Protein AF-G4F2M1-F1 (afdb_monomer)

Solvent-accessible surface area (backbone atoms only — not comparable to full-atom values): 10994 Å² total; per-residue (Å²): 140,86,81,88,82,87,81,86,78,81,88,69,70,79,80,71,72,53,64,60,56,48,45,58,56,67,67,33,60,59,60,44,17,61,68,28,27,46,46,73,48,42,52,61,48,54,52,50,41,53,52,53,63,60,44,63,82,77,56,60,76,89,49,46,63,61,53,51,51,49,42,51,55,50,57,69,71,47,87,50,73,66,40,51,52,51,52,50,58,48,59,77,57,43,39,71,74,25,33,22,83,41,89,42,33,60,56,59,52,11,62,78,67,74,45,61,44,69,57,44,54,51,30,56,51,48,39,38,72,38,19,48,31,37,69,47,77,52,96,79,18,40,36,59,33,27,47,34,68,76,52,52,78,40,71,58,72,69,58,48,53,54,50,54,66,66,35,50,75,68,40,76,46,62,54,50,52,84,43,71,69,51,56,59,70,70,50,81,88,127

Mean predicted aligned error: 10.71 Å

Radius of gyration: 23.49 Å; Cα contacts (8 Å, |Δi|>4): 187; chains: 1; bounding box: 70×65×72 Å

Secondary structure (DSSP, 8-state):
----------------THHHHHHHHHTSSSSSSHHHHHHHHHHHHHHHHHHHHHHTTTS-HHHHHHHHHHHHHHHHHS--HHHHHHHHHHHHT--GGGEE---B-HHHHHHHHT--HHHHHHHHHHHHHTTSEEEEEETTEEEEEEE-TTT---S-HHHHHHHHHHHTTTTSS-TT---HHHHHHTS---

Sequence (190 aa):
MKKNNAQQDNNKKPKSDNGFYQFCISNLAEKDSFGGGMESYEVPIRKRIKELESSLKLIDVKKIDKVKEQIKKLKEMLLNSVDMKIYFYLRQRMGYGNLVRLNESQTTIADKLILPSASVKRSFRKLKKIGVISYHIENKRMVNVRISPFLEWRGDGETHNNVIHELVESFKSPPFAKSKDYQEAMKDIA

pLDDT: mean 79.55, std 18.07, range [33.06, 96.25]

Nearest PDB structures (foldseek):
  2l02-assembly1_A  TM=7.060E-01  e=1.755E-01  Bacteroides thetaiotaomicron
  4ham-assembly1_A-2  TM=4.974E-01  e=3.499E-02  Listeria monocytogenes EGD-e
  3cuo-assembly2_C  TM=4.958E-01  e=1.006E-01  unclassified
  4tv7-assembly2_D  TM=5.678E-01  e=4.041E-01  Bacillus subtilis subsp. subtilis str. 168
  4zs8-assembly1_A  TM=6.207E-01  e=7.047E-01  Streptomyces coelicolor A3(2)

Foldseek 3Di:
DDDDDDDDDDPPDPPPPVVVVCCCCPVCPACQAPVNLLCVQLVLLVVLLVVLVVCLVPDDPVCNVVSVVLSVLSVLLHDDPLLVLVLVVLVVQQDAFQWRAWPAALVVVCVVSVHDSVSSVSSVVSCQVQLQWFFDADPNTTGTIGGHVSHPHHYDPVSSVVCVVVCCVRSVDRGSPCDPSNVVSSDDDD

Structure (mmCIF, N/CA/C/O backbone):
data_AF-G4F2M1-F1
#
_entry.id   AF-G4F2M1-F1
#
loop_
_atom_site.group_PDB
_atom_site.id
_atom_site.type_symbol
_atom_site.label_atom_id
_atom_site.label_alt_id
_atom_site.label_comp_id
_atom_site.label_asym_id
_atom_site.label_entity_id
_atom_site.label_seq_id
_atom_site.pdbx_PDB_ins_code
_atom_site.Cartn_x
_atom_site.Cartn_y
_atom_site.Cartn_z
_atom_site.occupancy
_atom_site.B_iso_or_equiv
_atom_site.auth_seq_id
_atom_site.auth_comp_id
_atom_site.auth_asym_id
_atom_site.auth_atom_id
_atom_site.pdbx_PDB_model_num
ATOM 1 N N . MET A 1 1 ? 46.104 48.678 -42.428 1.00 37.03 1 MET A N 1
ATOM 2 C CA . MET A 1 1 ? 45.890 47.213 -42.561 1.00 37.03 1 MET A CA 1
ATOM 3 C C . MET A 1 1 ? 46.424 46.559 -41.289 1.00 37.03 1 MET A C 1
ATOM 5 O O . MET A 1 1 ? 47.542 46.893 -40.953 1.00 37.03 1 MET A O 1
ATOM 9 N N . LYS A 1 2 ? 45.763 45.713 -40.491 1.00 37.72 2 LYS A N 1
ATOM 10 C CA . LYS A 1 2 ? 44.429 45.089 -40.432 1.00 37.72 2 LYS A CA 1
ATOM 11 C C . LYS A 1 2 ? 44.075 44.932 -38.931 1.00 37.72 2 LYS A C 1
ATOM 13 O O . LYS A 1 2 ? 44.966 44.843 -38.096 1.00 37.72 2 LYS A O 1
ATOM 18 N N . LYS A 1 3 ? 42.775 44.934 -38.635 1.00 33.06 3 LYS A N 1
ATOM 19 C CA . LYS A 1 3 ? 42.121 44.780 -37.323 1.00 33.06 3 LYS A CA 1
ATOM 20 C C . LYS A 1 3 ? 41.820 43.300 -37.003 1.00 33.06 3 LYS A C 1
ATOM 22 O O . LYS A 1 3 ? 41.679 42.529 -37.950 1.00 33.06 3 LYS A O 1
ATOM 27 N N . ASN A 1 4 ? 41.513 43.039 -35.718 1.00 36.94 4 ASN A N 1
ATOM 28 C CA . ASN A 1 4 ? 40.613 41.992 -35.175 1.00 36.94 4 ASN A CA 1
ATOM 29 C C . ASN A 1 4 ? 41.157 40.535 -35.190 1.00 36.94 4 ASN A C 1
ATOM 31 O O . ASN A 1 4 ? 41.853 40.160 -36.117 1.00 36.94 4 ASN A O 1
ATOM 35 N N . ASN A 1 5 ? 40.920 39.640 -34.219 1.00 35.75 5 ASN A N 1
ATOM 36 C CA . ASN A 1 5 ? 39.766 39.423 -33.341 1.00 35.75 5 ASN A CA 1
ATOM 37 C C . ASN A 1 5 ? 40.148 38.700 -32.033 1.00 35.75 5 ASN A C 1
ATOM 39 O O . ASN A 1 5 ? 41.141 37.983 -31.959 1.00 35.75 5 ASN A O 1
ATOM 43 N N . ALA A 1 6 ? 39.273 38.867 -31.042 1.00 42.38 6 ALA A N 1
ATOM 44 C CA . ALA A 1 6 ? 39.225 38.153 -29.778 1.00 42.38 6 ALA A CA 1
ATOM 45 C C . ALA A 1 6 ? 39.117 36.625 -29.940 1.00 42.38 6 ALA A C 1
ATOM 47 O O . ALA A 1 6 ? 38.346 36.138 -30.764 1.00 42.38 6 ALA A O 1
ATOM 48 N N . GLN A 1 7 ? 39.793 35.889 -29.057 1.00 39.22 7 GLN A N 1
ATOM 49 C CA . GLN A 1 7 ? 39.403 34.537 -28.662 1.00 39.22 7 GLN A CA 1
ATOM 50 C C . GLN A 1 7 ? 39.179 34.532 -27.147 1.00 39.22 7 GLN A C 1
ATOM 52 O O . GLN A 1 7 ? 40.090 34.346 -26.345 1.00 39.22 7 GLN A O 1
ATOM 57 N N . GLN A 1 8 ? 37.929 34.797 -26.769 1.00 41.22 8 GLN A N 1
ATOM 58 C CA . GLN A 1 8 ? 37.324 34.135 -25.621 1.00 41.22 8 GLN A CA 1
ATOM 59 C C . GLN A 1 8 ? 37.113 32.675 -26.019 1.00 41.22 8 GLN A C 1
ATOM 61 O O . GLN A 1 8 ? 36.447 32.438 -27.019 1.00 41.22 8 GLN A O 1
ATOM 66 N N . ASP A 1 9 ? 37.591 31.718 -25.225 1.00 37.06 9 ASP A N 1
ATOM 67 C CA . ASP A 1 9 ? 36.793 30.512 -25.005 1.00 37.06 9 ASP A CA 1
ATOM 68 C C . ASP A 1 9 ? 37.103 29.839 -23.660 1.00 37.06 9 ASP A C 1
ATOM 70 O O . ASP A 1 9 ? 38.080 29.126 -23.460 1.00 37.06 9 ASP A O 1
ATOM 74 N N . ASN A 1 10 ? 36.243 30.172 -22.698 1.00 37.97 10 ASN A N 1
ATOM 75 C CA . ASN A 1 10 ? 35.533 29.242 -21.825 1.00 37.97 10 ASN A CA 1
ATOM 76 C C . ASN A 1 10 ? 36.275 27.983 -21.337 1.00 37.97 10 ASN A C 1
ATOM 78 O O . ASN A 1 10 ? 35.862 26.863 -21.627 1.00 37.97 10 ASN A O 1
ATOM 82 N N . ASN A 1 11 ? 37.181 28.143 -20.370 1.00 38.56 11 ASN A N 1
ATOM 83 C CA . ASN A 1 11 ? 37.334 27.127 -19.320 1.00 38.56 11 ASN A CA 1
ATOM 84 C C . ASN A 1 11 ? 36.124 27.187 -18.367 1.00 38.56 11 ASN A C 1
ATOM 86 O O . ASN A 1 11 ? 36.229 27.543 -17.191 1.00 38.56 11 ASN A O 1
ATOM 90 N N . LYS A 1 12 ? 34.934 26.852 -18.881 1.00 36.81 12 LYS A N 1
ATOM 91 C CA . LYS A 1 12 ? 33.802 26.486 -18.030 1.00 36.81 12 LYS A CA 1
ATOM 92 C C . LYS A 1 12 ? 34.101 25.097 -17.483 1.00 36.81 12 LYS A C 1
ATOM 94 O O . LYS A 1 12 ? 33.915 24.098 -18.170 1.00 36.81 12 LYS A O 1
ATOM 99 N N . LYS A 1 13 ? 34.546 25.049 -16.223 1.00 39.12 13 LYS A N 1
ATOM 100 C CA . LYS A 1 13 ? 34.407 23.850 -15.387 1.00 39.12 13 LYS A CA 1
ATOM 101 C C . LYS A 1 13 ? 32.995 23.287 -15.610 1.00 39.12 13 LYS A C 1
ATOM 103 O O . LYS A 1 13 ? 32.049 24.084 -15.551 1.00 39.12 13 LYS A O 1
ATOM 108 N N . PRO A 1 14 ? 32.820 21.977 -15.854 1.00 38.47 14 PRO A N 1
ATOM 109 C CA . PRO A 1 14 ? 31.487 21.400 -15.859 1.00 38.47 14 PRO A CA 1
ATOM 110 C C . PRO A 1 14 ? 30.863 21.724 -14.499 1.00 38.47 14 PRO A C 1
ATOM 112 O O . PRO A 1 14 ? 31.418 21.375 -13.455 1.00 38.47 14 PRO A O 1
ATOM 115 N N . LYS A 1 15 ? 29.763 22.486 -14.505 1.00 46.12 15 LYS A N 1
ATOM 116 C CA . LYS A 1 15 ? 28.935 22.666 -13.314 1.00 46.12 15 LYS A CA 1
ATOM 117 C C . LYS A 1 15 ? 28.422 21.273 -12.988 1.00 46.12 15 LYS A C 1
ATOM 119 O O . LYS A 1 15 ? 27.582 20.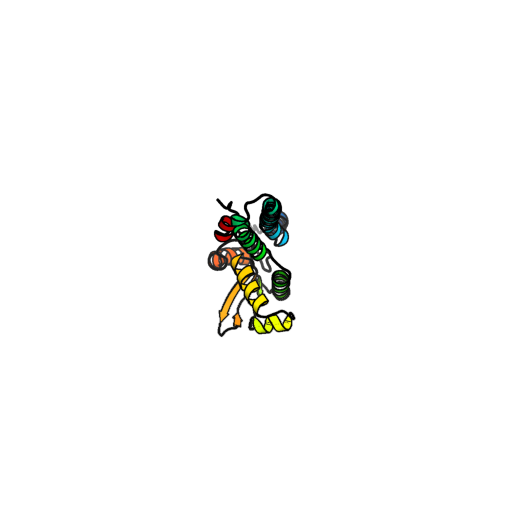758 -13.715 1.00 46.12 15 LYS A O 1
ATOM 124 N N . SER A 1 16 ? 29.010 20.633 -11.982 1.00 46.56 16 SER A N 1
ATOM 125 C CA . SER A 1 16 ? 28.538 19.332 -11.549 1.00 46.56 16 SER A CA 1
ATOM 126 C C . SER A 1 16 ? 27.098 19.489 -11.075 1.00 46.56 16 SER A C 1
ATOM 128 O O . SER A 1 16 ? 26.785 20.350 -10.250 1.00 46.56 16 SER A O 1
ATOM 130 N N . ASP A 1 17 ? 26.235 18.627 -11.599 1.00 50.03 17 ASP A N 1
ATOM 131 C CA . ASP A 1 17 ? 24.815 18.460 -11.267 1.00 50.03 17 ASP A CA 1
ATOM 132 C C . ASP A 1 17 ? 24.593 17.946 -9.828 1.00 50.03 17 ASP A C 1
ATOM 134 O O . ASP A 1 17 ? 23.577 17.343 -9.476 1.00 50.03 17 ASP A O 1
ATOM 138 N N . ASN A 1 18 ? 25.564 18.196 -8.949 1.00 52.38 18 ASN A N 1
ATOM 139 C CA . ASN A 1 18 ? 25.560 17.753 -7.570 1.00 52.38 18 ASN A CA 1
ATOM 140 C C . ASN A 1 18 ? 24.466 18.455 -6.769 1.00 52.38 18 ASN A C 1
ATOM 142 O O . ASN A 1 18 ? 24.048 17.908 -5.768 1.00 52.38 18 ASN A O 1
ATOM 146 N N . GLY A 1 19 ? 23.962 19.621 -7.189 1.00 48.25 19 GLY A N 1
ATOM 147 C CA . GLY A 1 19 ? 22.909 20.335 -6.460 1.00 48.25 19 GLY A CA 1
ATOM 148 C C . GLY A 1 19 ? 21.579 19.577 -6.413 1.00 48.25 19 GLY A C 1
ATOM 149 O O . GLY A 1 19 ? 20.943 19.535 -5.363 1.00 48.25 19 GLY A O 1
ATOM 150 N N . PHE A 1 20 ? 21.185 18.931 -7.514 1.00 53.41 20 PHE A N 1
ATOM 151 C CA . PHE A 1 20 ? 19.945 18.153 -7.577 1.00 53.41 20 PHE A CA 1
ATOM 152 C C . PHE A 1 20 ? 20.082 16.817 -6.844 1.00 53.41 20 PHE A C 1
ATOM 154 O O . PHE A 1 20 ? 19.221 16.468 -6.044 1.00 53.41 20 PHE A O 1
ATOM 161 N N . TYR A 1 21 ? 21.204 16.112 -7.025 1.00 50.75 21 TYR A N 1
ATOM 162 C CA . TYR A 1 21 ? 21.494 14.908 -6.244 1.00 50.75 21 TYR A CA 1
ATOM 163 C C . TYR A 1 21 ? 21.591 15.214 -4.748 1.00 50.75 21 TYR A C 1
ATOM 165 O O . TYR A 1 21 ? 20.997 14.498 -3.948 1.00 50.75 21 TYR A O 1
ATOM 173 N N . GLN A 1 22 ? 22.249 16.309 -4.354 1.00 45.22 22 GLN A N 1
ATOM 174 C CA . GLN A 1 22 ? 22.287 16.734 -2.958 1.00 45.22 22 GLN A CA 1
ATOM 175 C C . GLN A 1 22 ? 20.883 17.092 -2.469 1.00 45.22 22 GLN A C 1
ATOM 177 O O . GLN A 1 22 ? 20.543 16.692 -1.368 1.00 45.22 22 GLN A O 1
ATOM 182 N N . PHE A 1 23 ? 20.041 17.768 -3.260 1.00 49.69 23 PHE A N 1
ATOM 183 C CA . PHE A 1 23 ? 18.646 18.084 -2.915 1.00 49.69 23 PHE A CA 1
ATOM 184 C C . PHE A 1 23 ? 17.784 16.820 -2.736 1.00 49.69 23 PHE A C 1
ATOM 186 O O . PHE A 1 23 ? 17.088 16.693 -1.730 1.00 49.69 23 PHE A O 1
ATOM 193 N N . CYS A 1 24 ? 17.887 15.843 -3.641 1.00 49.81 24 CYS A N 1
ATOM 194 C CA . CYS A 1 24 ? 17.217 14.544 -3.533 1.00 49.81 24 CYS A CA 1
ATOM 195 C C . CYS A 1 24 ? 17.768 13.667 -2.401 1.00 49.81 24 CYS A C 1
ATOM 197 O O . CYS A 1 24 ? 17.063 12.808 -1.889 1.00 49.81 24 CYS A O 1
ATOM 199 N N . ILE A 1 25 ? 19.019 13.859 -1.989 1.00 49.03 25 ILE A N 1
ATOM 200 C CA . ILE A 1 25 ? 19.594 13.138 -0.850 1.00 49.03 25 ILE A CA 1
ATOM 201 C C . ILE A 1 25 ? 19.293 13.862 0.469 1.00 49.03 25 ILE A C 1
ATOM 203 O O . ILE A 1 25 ? 19.166 13.204 1.488 1.00 49.03 25 ILE A O 1
ATOM 207 N N . SER A 1 26 ? 19.151 15.190 0.488 1.00 42.59 26 SER A N 1
ATOM 208 C CA . SER A 1 26 ? 19.015 15.969 1.731 1.00 42.59 26 SER A CA 1
ATOM 209 C C . SER A 1 26 ? 17.575 16.346 2.097 1.00 42.59 26 SER A C 1
ATOM 211 O O . SER A 1 26 ? 17.259 16.343 3.282 1.00 42.59 26 SER A O 1
ATOM 213 N N . ASN A 1 27 ? 16.677 16.600 1.135 1.00 43.00 27 ASN A N 1
ATOM 214 C CA . ASN A 1 27 ? 15.265 16.919 1.424 1.00 43.00 27 ASN A CA 1
ATOM 215 C C . ASN A 1 27 ? 14.333 15.698 1.367 1.00 43.00 27 ASN A C 1
ATOM 217 O O . ASN A 1 27 ? 13.315 15.665 2.049 1.00 43.00 27 ASN A O 1
ATOM 221 N N . LEU A 1 28 ? 14.705 14.665 0.611 1.00 48.97 28 LEU A N 1
ATOM 222 C CA . LEU A 1 28 ? 13.943 13.417 0.447 1.00 48.97 28 LEU A CA 1
ATOM 223 C C . LEU A 1 28 ? 14.328 12.337 1.487 1.00 48.97 28 LEU A C 1
ATOM 225 O O . LEU A 1 28 ? 13.682 11.294 1.555 1.00 48.97 28 LEU A O 1
ATOM 229 N N . ALA A 1 29 ? 15.364 12.565 2.309 1.00 46.78 29 ALA A N 1
ATOM 230 C CA . ALA A 1 29 ? 15.986 11.521 3.133 1.00 46.78 29 ALA A CA 1
ATOM 231 C C . ALA A 1 29 ? 15.182 11.039 4.350 1.00 46.78 29 ALA A C 1
ATOM 233 O O . ALA A 1 29 ? 15.342 9.879 4.720 1.00 46.78 29 ALA A O 1
ATOM 234 N N . GLU A 1 30 ? 14.299 11.836 4.958 1.00 48.38 30 GLU A N 1
ATOM 235 C CA . GLU A 1 30 ? 13.639 11.387 6.204 1.00 48.38 30 GLU A CA 1
ATOM 236 C C . GLU A 1 30 ? 12.127 11.575 6.268 1.00 48.38 30 GLU A C 1
ATOM 238 O O . GLU A 1 30 ? 11.473 10.767 6.915 1.00 48.38 30 GLU A O 1
ATOM 243 N N . LYS A 1 31 ? 11.540 12.574 5.599 1.00 47.66 31 LYS A N 1
ATOM 244 C CA . LYS A 1 31 ? 10.075 12.777 5.616 1.00 47.66 31 LYS A CA 1
ATOM 245 C C . LYS A 1 31 ? 9.371 12.247 4.372 1.00 47.66 31 LYS A C 1
ATOM 247 O O . LYS A 1 31 ? 8.274 11.711 4.494 1.00 47.66 31 LYS A O 1
ATOM 252 N N . ASP A 1 32 ? 10.037 12.323 3.223 1.00 50.59 32 ASP A N 1
ATOM 253 C CA . ASP A 1 32 ? 9.454 11.965 1.924 1.00 50.59 32 ASP A CA 1
ATOM 254 C C . ASP A 1 32 ? 9.968 10.618 1.377 1.00 50.59 32 ASP A C 1
ATOM 256 O O . ASP A 1 32 ? 9.493 10.135 0.352 1.00 50.59 32 ASP A O 1
ATOM 260 N N . SER A 1 33 ? 10.890 9.953 2.084 1.00 64.06 33 SER A N 1
ATOM 261 C CA . SER A 1 33 ? 11.304 8.580 1.770 1.00 64.06 33 SER A CA 1
ATOM 262 C C . SER A 1 33 ? 10.172 7.586 2.051 1.00 64.06 33 SER A C 1
ATOM 264 O O . SER A 1 33 ? 9.270 7.853 2.845 1.00 64.06 33 SER A O 1
ATOM 266 N N . PHE A 1 34 ? 10.222 6.386 1.460 1.00 67.44 34 PHE A N 1
ATOM 267 C CA . PHE A 1 34 ? 9.222 5.347 1.754 1.00 67.44 34 PHE A CA 1
ATOM 268 C C . PHE A 1 34 ? 9.088 5.056 3.257 1.00 67.44 34 PHE A C 1
ATOM 270 O O . PHE A 1 34 ? 7.973 4.863 3.732 1.00 67.44 34 PHE A O 1
ATOM 277 N N . GLY A 1 35 ? 10.197 5.066 4.005 1.00 71.12 35 GLY A N 1
ATOM 278 C CA . GLY A 1 35 ? 10.185 4.886 5.458 1.00 71.12 35 GLY A CA 1
ATOM 279 C C . GLY A 1 35 ? 9.511 6.048 6.191 1.00 71.12 35 GLY A C 1
ATOM 280 O O . GLY A 1 35 ? 8.581 5.819 6.962 1.00 71.12 35 GLY A O 1
ATOM 281 N N . GLY A 1 36 ? 9.924 7.284 5.894 1.00 72.75 36 GLY A N 1
ATOM 282 C CA . GLY A 1 36 ? 9.382 8.498 6.514 1.00 72.75 36 GLY A CA 1
ATOM 283 C C . GLY A 1 36 ? 7.910 8.750 6.207 1.00 72.75 36 GLY A C 1
ATOM 284 O O . GLY A 1 36 ? 7.092 8.981 7.103 1.00 72.75 36 GLY A O 1
ATOM 285 N N . GLY A 1 37 ? 7.545 8.621 4.930 1.00 79.75 37 GLY A N 1
ATOM 286 C CA . GLY A 1 37 ? 6.171 8.748 4.463 1.00 79.75 37 GLY A CA 1
ATOM 287 C C . GLY A 1 37 ? 5.263 7.694 5.096 1.00 79.75 37 GLY A C 1
ATOM 288 O O . GLY A 1 37 ? 4.191 8.031 5.605 1.00 79.75 37 GLY A O 1
ATOM 289 N N . MET A 1 38 ? 5.720 6.437 5.159 1.00 85.19 38 MET A N 1
ATOM 290 C CA . MET A 1 38 ? 4.994 5.358 5.832 1.00 85.19 38 MET A CA 1
ATOM 291 C C . MET A 1 38 ? 4.789 5.655 7.318 1.00 85.19 38 MET A C 1
ATOM 293 O O . MET A 1 38 ? 3.676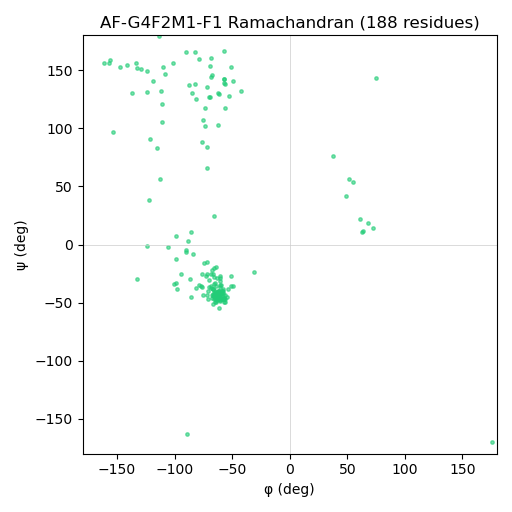 5.492 7.816 1.00 85.19 38 MET A O 1
ATOM 297 N N . GLU A 1 39 ? 5.825 6.102 8.029 1.00 86.19 39 GLU A N 1
ATOM 298 C CA . GLU A 1 39 ? 5.730 6.408 9.457 1.00 86.19 39 GLU A CA 1
ATOM 299 C C . GLU A 1 39 ? 4.700 7.514 9.726 1.00 86.19 39 GLU A C 1
ATOM 301 O O . GLU A 1 39 ? 3.792 7.336 10.545 1.00 86.19 39 GLU A O 1
ATOM 306 N N . SER A 1 40 ? 4.770 8.616 8.971 1.00 86.00 40 SER A N 1
ATOM 307 C CA . SER A 1 40 ? 3.844 9.749 9.104 1.00 86.00 40 SER A CA 1
ATOM 308 C C . SER A 1 40 ? 2.374 9.370 8.854 1.00 86.00 40 SER A C 1
ATOM 310 O O . SER A 1 40 ? 1.456 9.987 9.409 1.00 86.00 40 SER A O 1
ATOM 312 N N . TYR A 1 41 ? 2.146 8.330 8.050 1.00 89.19 41 TYR A N 1
ATOM 313 C CA . TYR A 1 41 ? 0.828 7.793 7.736 1.00 89.19 41 TYR A CA 1
ATOM 314 C C . TYR A 1 41 ? 0.346 6.767 8.767 1.00 89.19 41 TYR A C 1
ATOM 316 O O . TYR A 1 41 ? -0.801 6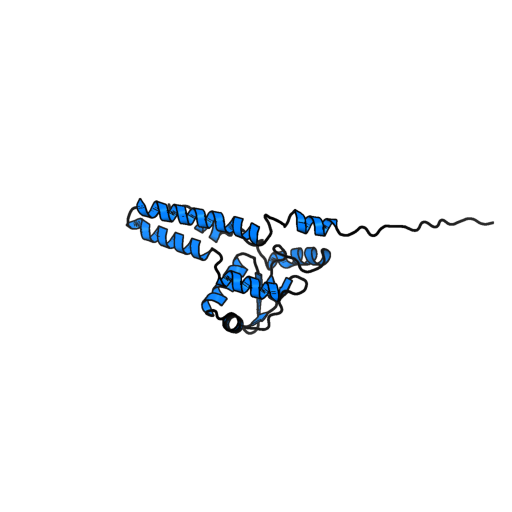.843 9.214 1.00 89.19 41 TYR A O 1
ATOM 324 N N . GLU A 1 42 ? 1.201 5.828 9.176 1.00 90.94 42 GLU A N 1
ATOM 325 C CA . GLU A 1 42 ? 0.814 4.714 10.044 1.00 90.94 42 GLU A CA 1
ATOM 326 C C . GLU A 1 42 ? 0.762 5.068 11.529 1.00 90.94 42 GLU A C 1
ATOM 328 O O . GLU A 1 42 ? -0.119 4.567 12.233 1.00 90.94 42 GLU A O 1
ATOM 333 N N . VAL A 1 43 ? 1.673 5.908 12.032 1.00 92.88 43 VAL A N 1
ATOM 334 C CA . VAL A 1 43 ? 1.749 6.227 13.469 1.00 92.88 43 VAL A CA 1
ATOM 335 C C . VAL A 1 43 ? 0.432 6.813 13.996 1.00 92.88 43 VAL A C 1
ATOM 337 O O . VAL A 1 43 ? -0.063 6.309 15.010 1.00 92.88 43 VAL A O 1
ATOM 340 N N . PRO A 1 44 ? -0.216 7.789 13.323 1.00 93.56 44 PRO A N 1
ATOM 341 C CA . PRO A 1 44 ? -1.512 8.297 13.769 1.00 93.56 44 PRO A CA 1
ATOM 342 C C . PRO A 1 44 ? -2.606 7.222 13.784 1.00 93.56 44 PRO A C 1
ATOM 344 O O . PRO A 1 44 ? -3.383 7.155 14.734 1.00 93.56 44 PRO A O 1
ATOM 347 N N . ILE A 1 45 ? -2.639 6.345 12.772 1.00 94.50 45 ILE A N 1
ATOM 348 C CA . ILE A 1 45 ? -3.610 5.243 12.684 1.00 94.50 45 ILE A CA 1
ATOM 349 C C . ILE A 1 45 ? -3.411 4.281 13.862 1.00 94.50 45 ILE A C 1
ATOM 351 O O . ILE A 1 45 ? -4.370 3.916 14.541 1.00 94.50 45 ILE A O 1
ATOM 355 N N . ARG A 1 46 ? -2.161 3.896 14.147 1.00 95.56 46 ARG A N 1
ATOM 356 C CA . ARG A 1 46 ? -1.813 2.997 15.259 1.00 95.56 46 ARG A CA 1
ATOM 357 C C . ARG A 1 46 ? -2.153 3.613 16.613 1.00 95.56 46 ARG A C 1
ATOM 359 O O . ARG A 1 46 ? -2.715 2.924 17.464 1.00 95.56 46 ARG A O 1
ATOM 366 N N . LYS A 1 47 ? -1.866 4.906 16.802 1.00 95.56 47 LYS A N 1
ATOM 367 C CA . LYS A 1 47 ? -2.248 5.646 18.011 1.00 95.56 47 LYS A CA 1
ATOM 368 C C . LYS A 1 47 ? -3.765 5.625 18.198 1.00 95.56 47 LYS A C 1
ATOM 370 O O . LYS A 1 47 ? -4.236 5.260 19.272 1.00 95.56 47 LYS A O 1
ATOM 375 N N . ARG A 1 48 ? -4.521 5.902 17.133 1.00 94.44 48 ARG A N 1
ATOM 376 C CA . ARG A 1 48 ? -5.983 5.893 17.172 1.00 94.44 48 ARG A CA 1
ATOM 377 C C . ARG A 1 48 ? -6.562 4.511 17.473 1.00 94.44 48 ARG A C 1
ATOM 379 O O . ARG A 1 48 ? -7.477 4.400 18.280 1.00 94.44 48 ARG A O 1
ATOM 386 N N . ILE A 1 49 ? -6.012 3.450 16.880 1.00 94.81 49 ILE A N 1
ATOM 387 C CA . ILE A 1 49 ? -6.395 2.068 17.212 1.00 94.81 49 ILE A CA 1
ATOM 388 C C . ILE A 1 49 ? -6.199 1.810 18.710 1.00 94.81 49 ILE A C 1
ATOM 390 O O . ILE A 1 49 ? -7.115 1.311 19.354 1.00 94.81 49 ILE A O 1
ATOM 394 N N . LYS A 1 50 ? -5.049 2.196 19.279 1.00 95.00 50 LYS A N 1
ATOM 395 C CA . LYS A 1 50 ? -4.754 2.007 20.707 1.00 95.00 50 LYS A CA 1
ATOM 396 C C . LYS A 1 50 ? -5.723 2.780 21.610 1.00 95.00 50 LYS A C 1
ATOM 398 O O . LYS A 1 50 ? -6.145 2.255 22.640 1.00 95.00 50 LYS A O 1
ATOM 403 N N . GLU A 1 51 ? -6.091 4.002 21.231 1.00 93.12 51 GLU A N 1
ATOM 404 C CA . GLU A 1 51 ? -7.090 4.816 21.940 1.00 93.12 51 GLU A CA 1
ATOM 405 C C . GLU A 1 51 ? -8.472 4.148 21.922 1.00 93.12 51 GLU A C 1
ATOM 407 O O . GLU A 1 51 ? -9.094 3.995 22.973 1.00 93.12 51 GLU A O 1
ATOM 412 N N . LEU A 1 52 ? -8.921 3.678 20.753 1.00 91.94 52 LEU A N 1
ATOM 413 C CA . LEU A 1 52 ? -10.194 2.967 20.598 1.00 91.94 52 LEU A CA 1
ATOM 414 C C . LEU A 1 52 ? -10.209 1.627 21.352 1.00 91.94 52 LEU A C 1
ATOM 416 O O . LEU A 1 52 ? -11.189 1.291 22.005 1.00 91.94 52 LEU A O 1
ATOM 420 N N . GLU A 1 53 ? -9.117 0.863 21.312 1.00 92.00 53 GLU A N 1
ATOM 421 C CA . GLU A 1 53 ? -8.989 -0.393 22.065 1.00 92.00 53 GLU A CA 1
ATOM 422 C C . GLU A 1 53 ? -9.000 -0.151 23.582 1.00 92.00 53 GLU A C 1
ATOM 424 O O . GLU A 1 53 ? -9.538 -0.961 24.338 1.00 92.00 53 GLU A O 1
ATOM 429 N N . SER A 1 54 ? -8.459 0.982 24.036 1.00 90.06 54 SER A N 1
ATOM 430 C CA . SER A 1 54 ? -8.522 1.392 25.443 1.00 90.06 54 SER A CA 1
ATOM 431 C C . SER A 1 54 ? -9.937 1.805 25.850 1.00 90.06 54 SER A C 1
ATOM 433 O O . SER A 1 54 ? -10.388 1.443 26.938 1.00 90.06 54 SER A O 1
ATOM 435 N N . SER A 1 55 ? -10.660 2.512 24.975 1.00 86.81 55 SER A N 1
ATOM 436 C CA . SER A 1 55 ? -12.023 2.975 25.254 1.00 86.81 55 SER A CA 1
ATOM 437 C C . SER A 1 55 ? -13.058 1.850 25.246 1.00 86.81 55 SER A C 1
ATOM 439 O O . SER A 1 55 ? -14.040 1.947 25.975 1.00 86.81 55 SER A O 1
ATOM 441 N N . LEU A 1 56 ? -12.814 0.738 24.534 1.00 86.31 56 LEU A N 1
ATOM 442 C CA . LEU A 1 56 ? -13.678 -0.455 24.560 1.00 86.31 56 LEU A CA 1
ATOM 443 C C . LEU A 1 56 ? -13.988 -0.960 25.980 1.00 86.31 56 LEU A C 1
ATOM 445 O O . LEU A 1 56 ? -15.035 -1.564 26.191 1.00 86.31 56 LEU A O 1
ATOM 449 N N . LYS A 1 57 ? -13.102 -0.710 26.953 1.00 79.94 57 LYS A N 1
ATOM 450 C CA . LYS A 1 57 ? -13.286 -1.112 28.357 1.00 79.94 57 LYS A CA 1
ATOM 451 C C . LYS A 1 57 ? -14.312 -0.264 29.119 1.00 79.94 57 LYS A C 1
ATOM 453 O O . LYS A 1 57 ? -14.715 -0.658 30.206 1.00 79.94 57 LYS A O 1
ATOM 458 N N . LEU A 1 58 ? -14.682 0.901 28.587 1.00 80.06 58 LEU A N 1
ATOM 459 C CA . LEU A 1 58 ? -15.424 1.951 29.295 1.00 80.06 58 LEU A CA 1
ATOM 460 C C . LEU A 1 58 ? -16.732 2.354 28.590 1.00 80.06 58 LEU A C 1
ATOM 462 O O . LEU A 1 58 ? -17.437 3.231 29.081 1.00 80.06 58 LEU A O 1
ATOM 466 N N . ILE A 1 59 ? -17.052 1.761 27.436 1.00 81.56 59 ILE A N 1
ATOM 467 C CA . ILE A 1 59 ? -18.212 2.149 26.618 1.00 81.56 59 ILE A CA 1
ATOM 468 C C . ILE A 1 59 ? -19.405 1.204 26.782 1.00 81.56 59 ILE A C 1
ATOM 470 O O . ILE A 1 59 ? -19.259 0.022 27.083 1.00 81.56 59 ILE A O 1
ATOM 474 N N . ASP A 1 60 ? -20.593 1.741 26.497 1.00 80.38 60 ASP A N 1
ATOM 475 C CA . ASP A 1 60 ? -21.846 0.989 26.409 1.00 80.38 60 ASP A CA 1
ATOM 476 C C . ASP A 1 60 ? -21.738 -0.155 25.383 1.00 80.38 60 ASP A C 1
ATOM 478 O O . ASP A 1 60 ? -21.217 0.024 24.275 1.00 80.38 60 ASP A O 1
ATOM 482 N N . VAL A 1 61 ? -22.291 -1.320 25.734 1.00 79.75 61 VAL A N 1
ATOM 483 C CA . VAL A 1 61 ? -22.319 -2.544 24.921 1.00 79.75 61 VAL A CA 1
ATOM 484 C C . VAL A 1 61 ? -22.850 -2.263 23.514 1.00 79.75 61 VAL A C 1
ATOM 486 O O . VAL A 1 61 ? -22.317 -2.779 22.534 1.00 79.75 61 VAL A O 1
ATOM 489 N N . LYS A 1 62 ? -23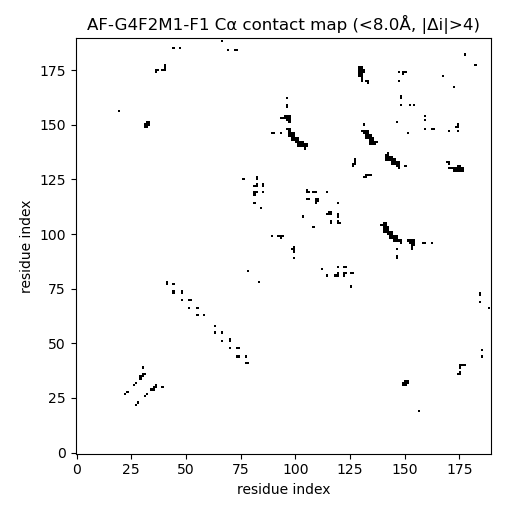.826 -1.354 23.388 1.00 79.88 62 LYS A N 1
ATOM 490 C CA . LYS A 1 62 ? -24.418 -0.957 22.098 1.00 79.88 62 LYS A CA 1
ATOM 491 C C . LYS A 1 62 ? -23.446 -0.237 21.152 1.00 79.88 62 LYS A C 1
ATOM 493 O O . LYS A 1 62 ? -23.698 -0.175 19.949 1.00 79.88 62 LYS A O 1
ATOM 498 N N . LYS A 1 63 ? -22.350 0.333 21.667 1.00 85.69 63 LYS A N 1
ATOM 499 C CA . LYS A 1 63 ? -21.326 1.044 20.878 1.00 85.69 63 LYS A CA 1
ATOM 500 C C . LYS A 1 63 ? -20.100 0.177 20.562 1.00 85.69 63 LYS A C 1
ATOM 502 O O . LYS A 1 63 ? -19.327 0.548 19.679 1.00 85.69 63 LYS A O 1
ATOM 507 N N . ILE A 1 64 ? -19.945 -0.981 21.212 1.00 87.81 64 ILE A N 1
ATOM 508 C CA . ILE A 1 64 ? -18.784 -1.873 21.047 1.00 87.81 64 ILE A CA 1
ATOM 509 C C . ILE A 1 64 ? -18.587 -2.288 19.588 1.00 87.81 64 ILE A C 1
ATOM 511 O O . ILE A 1 64 ? -17.475 -2.187 19.069 1.00 87.81 64 ILE A O 1
ATOM 515 N N . ASP A 1 65 ? -19.650 -2.707 18.903 1.00 88.75 65 ASP A N 1
ATOM 516 C CA . ASP A 1 65 ? -19.530 -3.202 17.528 1.00 88.75 65 ASP A CA 1
ATOM 517 C C . ASP A 1 65 ? -19.147 -2.096 16.540 1.00 88.75 65 ASP A C 1
ATOM 519 O O . 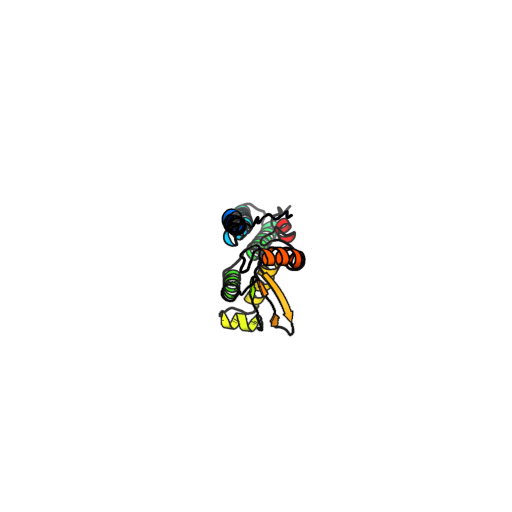ASP A 1 65 ? -18.330 -2.321 15.646 1.00 88.75 65 ASP A O 1
ATOM 523 N N . LYS A 1 66 ? -19.640 -0.866 16.750 1.00 88.75 66 LYS A N 1
ATOM 524 C CA . LYS A 1 66 ? -19.238 0.302 15.948 1.00 88.75 66 LYS A CA 1
ATOM 525 C C . LYS A 1 66 ? -17.746 0.598 16.102 1.00 88.75 66 LYS A C 1
ATOM 527 O O . LYS A 1 66 ? -17.061 0.835 15.108 1.00 88.75 66 LYS A O 1
ATOM 532 N N . VAL A 1 67 ? -17.233 0.542 17.333 1.00 90.12 67 VAL A N 1
ATOM 533 C CA . VAL A 1 67 ? -15.807 0.758 17.616 1.00 90.12 67 VAL A CA 1
ATOM 534 C C . VAL A 1 67 ? -14.952 -0.364 17.023 1.00 90.12 67 VAL A C 1
ATOM 536 O O . VAL A 1 67 ? -13.929 -0.085 16.398 1.00 90.12 67 VAL A O 1
ATOM 539 N N . LYS A 1 68 ? -15.380 -1.629 17.136 1.00 91.06 68 LYS A N 1
ATOM 540 C CA . LYS A 1 68 ? -14.688 -2.773 16.516 1.00 91.06 68 LYS A CA 1
ATOM 541 C C . LYS A 1 68 ? -14.602 -2.641 14.997 1.00 91.06 68 LYS A C 1
ATOM 543 O O . LYS A 1 68 ? -13.539 -2.891 14.428 1.00 91.06 68 LYS A O 1
ATOM 548 N N . GLU A 1 69 ? -15.681 -2.215 14.347 1.00 91.50 69 GLU A N 1
ATOM 549 C CA . GLU A 1 69 ? -15.687 -2.000 12.899 1.00 91.50 69 GLU A CA 1
ATOM 550 C C . GLU A 1 69 ? -14.771 -0.833 12.497 1.00 91.50 69 GLU A C 1
ATOM 552 O O . GLU A 1 69 ? -14.035 -0.939 11.516 1.00 91.50 69 GLU A O 1
ATOM 557 N N . GLN A 1 70 ? -14.718 0.249 13.284 1.00 91.06 70 GLN A N 1
ATOM 558 C CA . GLN A 1 70 ? -13.755 1.330 13.046 1.00 91.06 70 GLN A CA 1
ATOM 559 C C . GLN A 1 70 ? -12.304 0.850 13.206 1.00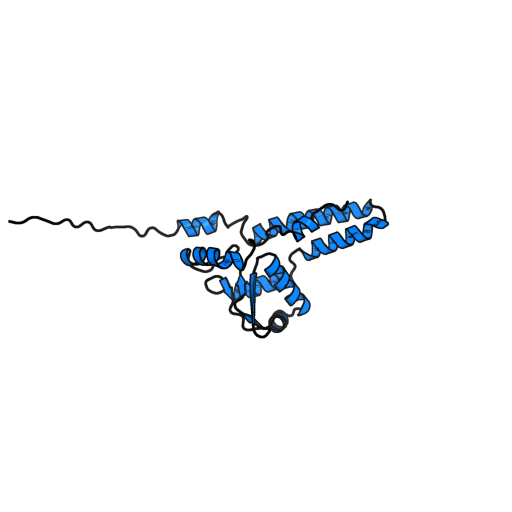 91.06 70 GLN A C 1
ATOM 561 O O . GLN A 1 70 ? -11.471 1.130 12.343 1.00 91.06 70 GLN A O 1
ATOM 566 N N . ILE A 1 71 ? -11.996 0.083 14.258 1.00 93.06 71 ILE A N 1
ATOM 567 C CA . ILE A 1 71 ? -10.665 -0.511 14.457 1.00 93.06 71 ILE A CA 1
ATOM 568 C C . ILE A 1 71 ? -10.293 -1.397 13.265 1.00 93.06 71 ILE A C 1
ATOM 570 O O . ILE A 1 71 ? -9.166 -1.327 12.774 1.00 93.06 71 ILE A O 1
ATOM 574 N N . LYS A 1 72 ? -11.229 -2.215 12.773 1.00 93.12 72 LYS A N 1
ATOM 575 C CA . LYS A 1 72 ? -11.013 -3.069 11.602 1.00 93.12 72 LYS A CA 1
ATOM 576 C C . LYS A 1 72 ? -10.679 -2.240 10.360 1.00 93.12 72 LYS A C 1
ATOM 578 O O . LYS A 1 72 ? -9.672 -2.526 9.715 1.00 93.12 72 LYS A O 1
ATOM 583 N N . LYS A 1 73 ? -11.442 -1.179 10.074 1.00 91.75 73 LYS A N 1
ATOM 584 C CA . LYS A 1 73 ? -11.160 -0.254 8.960 1.00 91.75 73 LYS A CA 1
ATOM 585 C C . LYS A 1 73 ? -9.771 0.379 9.077 1.00 91.75 73 LYS A C 1
ATOM 587 O O . LYS A 1 73 ? -9.013 0.367 8.110 1.00 91.75 73 LYS A O 1
ATOM 592 N N . LEU A 1 74 ? -9.402 0.867 10.263 1.00 93.31 74 LEU A N 1
ATOM 593 C CA . LEU A 1 74 ? -8.075 1.442 10.517 1.00 93.31 74 LEU A CA 1
ATOM 594 C C . LEU A 1 74 ? -6.955 0.406 10.323 1.00 93.31 74 LEU A C 1
ATOM 596 O O . LEU A 1 74 ? -5.942 0.701 9.693 1.00 93.31 74 LEU A O 1
ATOM 600 N N . LYS A 1 75 ? -7.143 -0.834 10.791 1.00 93.44 75 LYS A N 1
ATOM 601 C CA . LYS A 1 75 ? -6.179 -1.931 10.582 1.00 93.44 75 LYS A CA 1
ATOM 602 C C . LYS A 1 75 ? -6.021 -2.288 9.103 1.00 93.44 75 LYS A C 1
ATOM 604 O O . LYS A 1 75 ? -4.913 -2.588 8.670 1.00 93.44 75 LYS A O 1
ATOM 609 N N . GLU A 1 76 ? -7.091 -2.228 8.312 1.00 91.69 76 GLU A N 1
ATOM 610 C CA . GLU A 1 76 ? -7.031 -2.472 6.865 1.00 91.69 76 GLU A CA 1
ATOM 611 C C . GLU A 1 76 ? -6.242 -1.396 6.100 1.00 91.69 76 GLU A C 1
ATOM 613 O O . GLU A 1 76 ? -5.682 -1.693 5.039 1.00 91.69 76 GLU A O 1
ATOM 618 N N . MET A 1 77 ? -6.159 -0.175 6.639 1.00 91.50 77 MET A N 1
ATOM 619 C CA . MET A 1 77 ? -5.388 0.927 6.059 1.00 91.50 77 MET A CA 1
ATOM 620 C C . MET A 1 77 ? -3.876 0.803 6.267 1.00 91.50 77 MET A C 1
ATOM 622 O O . MET A 1 77 ? -3.129 1.366 5.467 1.00 91.50 77 MET A O 1
ATOM 626 N N . LEU A 1 78 ? -3.432 0.087 7.305 1.00 93.44 78 LEU A N 1
ATOM 627 C CA . LEU A 1 78 ? -2.013 -0.154 7.577 1.00 93.44 78 LEU A CA 1
ATOM 628 C C . LEU A 1 78 ? -1.404 -1.056 6.499 1.00 93.44 78 LEU A C 1
ATOM 630 O O . LEU A 1 78 ? -2.068 -1.964 5.978 1.00 93.44 78 LEU A O 1
ATOM 634 N N . LEU A 1 79 ? -0.136 -0.825 6.168 1.00 93.06 79 LEU A N 1
ATOM 635 C CA . LEU A 1 79 ? 0.625 -1.734 5.330 1.00 93.06 79 LEU A CA 1
ATOM 636 C C . LEU A 1 79 ? 0.957 -3.002 6.119 1.00 93.06 79 LEU A C 1
ATOM 638 O O . LEU A 1 79 ? 1.338 -2.977 7.288 1.00 93.06 79 LEU A O 1
ATOM 642 N N . ASN A 1 80 ? 0.783 -4.143 5.465 1.00 93.38 80 ASN A N 1
ATOM 643 C CA . ASN A 1 80 ? 1.083 -5.453 6.022 1.00 93.38 80 ASN A CA 1
ATOM 644 C C . ASN A 1 80 ? 2.246 -6.125 5.276 1.00 93.38 80 ASN A C 1
ATOM 646 O O . ASN A 1 80 ? 2.802 -5.597 4.313 1.00 93.38 80 ASN A O 1
ATOM 650 N N . SER A 1 81 ? 2.607 -7.332 5.710 1.00 94.00 81 SER A N 1
ATOM 651 C CA . SER A 1 81 ? 3.713 -8.091 5.120 1.00 94.00 81 SER A CA 1
ATOM 652 C C . SER A 1 81 ? 3.516 -8.414 3.634 1.00 94.00 81 SER A C 1
ATOM 654 O O . SER A 1 81 ? 4.497 -8.475 2.894 1.00 94.00 81 SER A O 1
ATOM 656 N N . VAL A 1 82 ? 2.275 -8.594 3.170 1.00 95.62 82 VAL A N 1
ATOM 657 C CA . VAL A 1 82 ? 1.970 -8.840 1.751 1.00 95.62 82 VAL A CA 1
ATOM 658 C C . VAL A 1 82 ? 2.179 -7.571 0.930 1.00 95.62 82 VAL A C 1
ATOM 660 O O . VAL A 1 82 ? 2.809 -7.635 -0.126 1.00 95.62 82 VAL A O 1
ATOM 663 N N . ASP A 1 83 ? 1.730 -6.422 1.442 1.00 95.31 83 ASP A N 1
ATOM 664 C CA . ASP A 1 83 ? 1.959 -5.119 0.812 1.00 95.31 83 ASP A CA 1
ATOM 665 C C . ASP A 1 83 ? 3.469 -4.865 0.634 1.00 95.31 83 ASP A C 1
ATOM 667 O O . ASP A 1 83 ? 3.921 -4.533 -0.464 1.00 95.31 83 ASP A O 1
ATOM 671 N N . MET A 1 84 ? 4.262 -5.129 1.680 1.00 93.44 84 MET A N 1
ATOM 672 C CA . MET A 1 84 ? 5.721 -4.974 1.644 1.00 93.44 84 MET A CA 1
ATOM 673 C C . MET A 1 84 ? 6.402 -5.943 0.679 1.00 93.44 84 MET A C 1
ATOM 675 O O . MET A 1 84 ? 7.252 -5.527 -0.107 1.00 93.44 84 MET A O 1
ATOM 679 N N . LYS A 1 85 ? 6.018 -7.227 0.678 1.00 95.31 85 LYS A N 1
ATOM 680 C CA . LYS A 1 85 ? 6.567 -8.215 -0.267 1.00 95.31 85 LYS A CA 1
ATOM 681 C C . LYS A 1 85 ? 6.335 -7.801 -1.718 1.00 95.31 85 LYS A C 1
ATOM 683 O O . LYS A 1 85 ? 7.243 -7.931 -2.535 1.00 95.31 85 LYS A O 1
ATOM 688 N N . ILE A 1 86 ? 5.150 -7.280 -2.037 1.00 95.25 86 ILE A N 1
ATOM 689 C CA . ILE A 1 86 ? 4.841 -6.790 -3.386 1.00 95.25 86 ILE A CA 1
ATOM 690 C C . ILE A 1 86 ? 5.668 -5.550 -3.713 1.00 95.25 86 ILE A C 1
ATOM 692 O O . ILE A 1 86 ? 6.257 -5.492 -4.790 1.00 95.25 86 ILE A O 1
ATOM 696 N N . TYR A 1 87 ? 5.759 -4.585 -2.796 1.00 93.88 87 TYR A N 1
ATOM 697 C CA . TYR A 1 87 ? 6.592 -3.402 -2.998 1.00 93.88 87 TYR A CA 1
ATOM 698 C C . TYR A 1 87 ? 8.050 -3.784 -3.298 1.00 93.88 87 TYR A C 1
ATOM 700 O O . TYR A 1 87 ? 8.601 -3.357 -4.313 1.00 93.88 87 TYR A O 1
ATOM 708 N N . PHE A 1 88 ? 8.654 -4.664 -2.495 1.00 92.69 88 PHE A N 1
ATOM 709 C CA . PHE A 1 88 ? 10.028 -5.116 -2.721 1.00 92.69 88 PHE A CA 1
ATOM 710 C C . PHE A 1 88 ? 10.187 -5.940 -4.004 1.00 92.69 88 PHE A C 1
ATOM 712 O O . PHE A 1 88 ? 11.170 -5.755 -4.721 1.00 92.69 88 PHE A O 1
ATOM 719 N N . TYR A 1 89 ? 9.209 -6.789 -4.343 1.00 94.25 89 TYR A N 1
ATOM 720 C CA . TYR A 1 89 ? 9.183 -7.524 -5.612 1.00 94.25 89 TYR A CA 1
ATOM 721 C C . TYR A 1 89 ? 9.259 -6.581 -6.820 1.00 94.25 89 TYR A C 1
ATOM 723 O O . TYR A 1 89 ? 10.003 -6.848 -7.769 1.00 94.25 89 TYR A O 1
ATOM 731 N N . LEU A 1 90 ? 8.503 -5.481 -6.782 1.00 94.44 90 LEU A N 1
ATOM 732 C CA . LEU A 1 90 ? 8.499 -4.462 -7.829 1.00 94.44 90 LEU A CA 1
ATOM 733 C C . LEU A 1 90 ? 9.807 -3.665 -7.827 1.00 94.44 90 LEU A C 1
ATOM 735 O O . LEU A 1 90 ? 10.432 -3.519 -8.874 1.00 94.44 90 LEU A O 1
ATOM 739 N N . ARG A 1 91 ? 10.261 -3.218 -6.650 1.00 91.81 91 ARG A N 1
ATOM 740 C CA . ARG A 1 91 ? 11.473 -2.405 -6.478 1.00 91.81 91 ARG A CA 1
ATOM 741 C C . ARG A 1 91 ? 12.724 -3.099 -7.014 1.00 91.81 91 ARG A C 1
ATOM 743 O O . ARG A 1 91 ? 13.558 -2.467 -7.653 1.00 91.81 91 ARG A O 1
ATOM 750 N N . GLN A 1 92 ? 12.847 -4.408 -6.804 1.00 91.56 92 GLN A N 1
ATOM 751 C CA . GLN A 1 92 ? 13.971 -5.197 -7.324 1.00 91.56 92 GLN A CA 1
ATOM 752 C C . GLN A 1 92 ? 13.998 -5.275 -8.857 1.00 91.56 92 GLN A C 1
ATOM 754 O O . GLN A 1 92 ? 15.067 -5.406 -9.442 1.00 91.56 92 GLN A O 1
ATOM 759 N N . ARG A 1 93 ? 12.837 -5.182 -9.512 1.00 92.81 93 ARG A N 1
ATOM 760 C CA . ARG A 1 93 ? 12.680 -5.260 -10.977 1.00 92.81 93 ARG A CA 1
ATOM 761 C C . ARG A 1 93 ? 12.568 -3.886 -11.634 1.00 92.81 93 ARG A C 1
ATOM 763 O O . ARG A 1 93 ? 12.254 -3.785 -12.817 1.00 92.81 93 ARG A O 1
ATOM 770 N N . MET A 1 94 ? 12.769 -2.836 -10.850 1.00 91.19 94 MET A N 1
ATOM 771 C CA . MET A 1 94 ? 12.593 -1.462 -11.274 1.00 91.19 94 MET A CA 1
ATOM 772 C C . MET A 1 94 ? 13.735 -1.026 -12.187 1.00 91.19 94 MET A C 1
ATOM 774 O O . MET A 1 94 ? 14.896 -0.996 -11.776 1.00 91.19 94 MET A O 1
ATOM 778 N N . GLY A 1 95 ? 13.395 -0.690 -13.427 1.00 89.50 95 GLY A N 1
ATOM 779 C CA . GLY A 1 95 ? 14.318 -0.114 -14.394 1.00 89.50 95 GLY A CA 1
ATOM 780 C C . GLY A 1 95 ? 14.358 1.413 -14.332 1.00 89.50 95 GLY A C 1
ATOM 781 O O . GLY A 1 95 ? 13.899 2.035 -13.370 1.00 89.50 95 GLY A O 1
ATOM 782 N N . TYR A 1 96 ? 14.897 2.004 -15.398 1.00 89.62 96 TYR A N 1
ATOM 783 C CA . TYR A 1 96 ? 14.939 3.450 -15.592 1.00 89.62 96 TYR A CA 1
ATOM 784 C C . TYR A 1 96 ? 13.525 4.071 -15.553 1.00 89.62 96 TYR A C 1
ATOM 786 O O . TYR A 1 96 ? 12.545 3.470 -16.006 1.00 89.62 96 TYR A O 1
ATOM 794 N N . GLY A 1 97 ? 13.409 5.261 -14.970 1.00 87.44 97 GLY A N 1
ATOM 795 C CA . GLY A 1 97 ? 12.162 5.983 -14.727 1.00 87.44 97 GLY A CA 1
ATOM 796 C C . GLY A 1 97 ? 11.243 5.336 -13.686 1.00 87.44 97 GLY A C 1
ATOM 797 O O . GLY A 1 97 ? 10.042 5.595 -13.685 1.00 87.44 97 GLY A O 1
ATOM 798 N N . ASN A 1 98 ? 11.753 4.443 -12.839 1.00 90.62 98 ASN A N 1
ATOM 799 C CA . ASN A 1 98 ? 10.962 3.610 -11.928 1.00 90.62 98 ASN A CA 1
ATOM 800 C C . ASN A 1 98 ? 9.953 2.664 -12.596 1.00 90.62 98 ASN A C 1
ATOM 802 O O . ASN A 1 98 ? 8.967 2.239 -11.980 1.00 90.62 98 ASN A O 1
ATOM 806 N N . LEU A 1 99 ? 10.168 2.340 -13.868 1.00 91.44 99 LEU A N 1
ATOM 807 C CA . LEU A 1 99 ? 9.265 1.478 -14.608 1.00 91.44 99 LEU A CA 1
ATOM 808 C C . LEU A 1 99 ? 9.596 0.003 -14.362 1.00 91.44 99 LEU A C 1
ATOM 810 O O . LEU A 1 99 ? 10.732 -0.442 -14.522 1.00 91.44 99 LEU A O 1
ATOM 814 N N . VAL A 1 100 ? 8.571 -0.774 -14.036 1.00 93.00 100 VAL A N 1
ATOM 815 C CA . VAL A 1 100 ? 8.588 -2.232 -13.962 1.00 93.00 100 VAL A CA 1
ATOM 816 C C . VAL A 1 100 ? 7.722 -2.757 -15.103 1.00 93.00 100 VAL A C 1
ATOM 818 O O . VAL A 1 100 ? 6.488 -2.710 -15.068 1.00 93.00 100 VAL A O 1
ATOM 821 N N . ARG A 1 101 ? 8.375 -3.275 -16.144 1.00 88.62 101 ARG A N 1
ATOM 822 C CA . ARG A 1 101 ? 7.692 -3.928 -17.266 1.00 88.62 101 ARG A CA 1
ATOM 823 C C . ARG A 1 101 ? 7.233 -5.316 -16.833 1.00 88.62 101 ARG A C 1
ATOM 825 O O . ARG A 1 101 ? 7.961 -6.296 -16.963 1.00 88.62 101 ARG A O 1
ATOM 832 N N . LEU A 1 102 ? 6.035 -5.382 -16.264 1.00 86.00 102 LEU A N 1
ATOM 833 C CA . LEU A 1 102 ? 5.351 -6.643 -16.008 1.00 86.00 102 LEU A CA 1
ATOM 834 C C . LEU A 1 102 ? 4.552 -7.030 -17.251 1.00 86.00 102 LEU A C 1
ATOM 836 O O . LEU A 1 102 ? 3.895 -6.190 -17.850 1.00 86.00 102 LEU A O 1
ATOM 840 N N . ASN A 1 103 ? 4.616 -8.309 -17.611 1.00 82.75 103 ASN A N 1
ATOM 841 C CA . ASN A 1 103 ? 3.756 -8.938 -18.616 1.00 82.75 103 ASN A CA 1
ATOM 842 C C . ASN A 1 103 ? 3.017 -10.122 -17.978 1.00 82.75 103 ASN A C 1
ATOM 844 O O . ASN A 1 103 ? 2.865 -11.188 -18.573 1.00 82.75 103 ASN A O 1
ATOM 848 N N . GLU A 1 104 ? 2.597 -9.950 -16.724 1.00 88.56 104 GLU A N 1
ATOM 849 C CA . GLU A 1 104 ? 2.121 -11.032 -15.864 1.00 88.56 104 GLU A CA 1
ATOM 850 C C . GLU A 1 104 ? 0.814 -10.651 -15.169 1.00 88.56 104 GLU A C 1
ATOM 852 O O . GLU A 1 104 ? 0.524 -9.479 -14.913 1.00 88.56 104 GLU A O 1
ATOM 857 N N . SER A 1 105 ? 0.001 -11.660 -14.861 1.00 90.31 105 SER A N 1
ATOM 858 C CA . SER A 1 105 ? -1.207 -11.465 -14.062 1.00 90.31 105 SER A CA 1
ATOM 859 C C . SER A 1 105 ? -0.861 -11.350 -12.572 1.00 90.31 105 SER A C 1
ATOM 861 O O . SER A 1 105 ? 0.176 -11.833 -12.115 1.00 90.31 105 SER A O 1
ATOM 863 N N . GLN A 1 106 ? -1.762 -10.766 -11.779 1.00 90.44 106 GLN A N 1
ATOM 864 C CA . GLN A 1 106 ? -1.624 -10.769 -10.316 1.00 90.44 106 GLN A CA 1
ATOM 865 C C . GLN A 1 106 ? -1.612 -12.189 -9.732 1.00 90.44 106 GLN A C 1
ATOM 867 O O . GLN A 1 106 ? -0.968 -12.405 -8.711 1.00 90.44 106 GLN A O 1
ATOM 872 N N . THR A 1 107 ? -2.276 -13.152 -10.382 1.00 93.12 107 THR A N 1
ATOM 873 C CA . THR A 1 107 ? -2.239 -14.569 -9.993 1.00 93.12 107 THR A CA 1
ATOM 874 C C . THR A 1 107 ? -0.833 -15.137 -10.149 1.00 93.12 107 THR A C 1
ATOM 876 O O . THR A 1 107 ? -0.290 -15.676 -9.199 1.00 93.12 107 THR A O 1
ATOM 879 N N . THR A 1 108 ? -0.189 -14.890 -11.291 1.00 93.31 108 THR A N 1
ATOM 880 C CA . THR A 1 108 ? 1.189 -15.332 -11.553 1.00 93.31 108 THR A CA 1
ATOM 881 C C . THR A 1 108 ? 2.177 -14.769 -10.527 1.00 93.31 108 THR A C 1
ATOM 883 O O . THR A 1 108 ? 3.081 -15.463 -10.073 1.00 93.31 108 THR A O 1
ATOM 886 N N . ILE A 1 109 ? 2.003 -13.505 -10.129 1.00 93.25 109 ILE A N 1
ATOM 887 C CA . ILE A 1 109 ? 2.832 -12.889 -9.082 1.00 93.25 109 ILE A CA 1
ATOM 888 C C . ILE A 1 109 ? 2.548 -13.518 -7.716 1.00 93.25 109 ILE A C 1
ATOM 890 O O . ILE A 1 109 ? 3.473 -13.698 -6.927 1.00 93.25 109 ILE A O 1
ATOM 894 N N . ALA A 1 110 ? 1.290 -13.862 -7.433 1.00 95.25 110 ALA A N 1
ATOM 895 C CA . ALA A 1 110 ? 0.917 -14.542 -6.200 1.00 95.25 110 ALA A CA 1
ATOM 896 C C . ALA A 1 110 ? 1.605 -15.904 -6.073 1.00 95.25 110 ALA A C 1
ATOM 898 O O . ALA A 1 110 ? 2.183 -16.181 -5.024 1.00 95.25 110 ALA A O 1
ATOM 899 N N . ASP A 1 111 ? 1.648 -16.678 -7.158 1.00 95.31 111 ASP A N 1
ATOM 900 C CA . ASP A 1 111 ? 2.327 -17.975 -7.193 1.00 95.31 111 ASP A CA 1
ATOM 901 C C . ASP A 1 111 ? 3.837 -17.818 -6.964 1.00 95.31 111 ASP A C 1
ATOM 903 O O . ASP A 1 111 ? 4.412 -18.484 -6.104 1.00 95.31 111 ASP A O 1
ATOM 907 N N . LYS A 1 112 ? 4.480 -16.857 -7.646 1.00 94.19 112 LYS A N 1
ATOM 908 C CA . LYS A 1 112 ? 5.917 -16.563 -7.472 1.00 94.19 112 LYS A CA 1
ATOM 909 C C . LYS A 1 112 ? 6.288 -16.135 -6.057 1.00 94.19 112 LYS A C 1
ATOM 911 O O . LYS A 1 112 ? 7.396 -16.403 -5.604 1.00 94.19 112 LYS A O 1
ATOM 916 N N . LEU A 1 113 ? 5.396 -15.407 -5.391 1.00 94.44 113 LEU A N 1
ATOM 917 C CA . LEU A 1 113 ? 5.616 -14.916 -4.034 1.00 94.44 113 LEU A CA 1
ATOM 918 C C . LEU A 1 113 ? 5.132 -15.893 -2.957 1.00 94.44 113 LEU A C 1
ATOM 920 O O . LEU A 1 113 ? 5.349 -15.618 -1.775 1.00 94.44 113 LEU A O 1
ATOM 924 N N . ILE A 1 114 ? 4.502 -17.006 -3.351 1.00 96.00 114 ILE A N 1
ATOM 925 C CA . ILE A 1 114 ? 3.880 -17.986 -2.454 1.00 96.00 114 ILE A CA 1
ATOM 926 C C . ILE A 1 114 ? 2.875 -17.275 -1.530 1.00 96.00 114 ILE A C 1
ATOM 928 O O . ILE A 1 114 ? 2.966 -17.301 -0.301 1.00 96.00 114 ILE A O 1
ATOM 932 N N . LEU A 1 115 ? 1.942 -16.539 -2.140 1.00 95.44 115 LEU A N 1
ATOM 933 C CA . LEU A 1 115 ? 0.930 -15.739 -1.453 1.00 95.44 115 LEU A CA 1
ATOM 934 C C . LEU A 1 115 ? -0.476 -16.050 -1.982 1.00 95.44 115 LEU A C 1
ATOM 936 O O . LEU A 1 115 ? -0.638 -16.337 -3.165 1.00 95.44 115 LEU A O 1
ATOM 940 N N . PRO A 1 116 ? -1.532 -15.899 -1.162 1.00 96.25 116 PRO A N 1
ATOM 941 C CA . PRO A 1 116 ? -2.902 -16.016 -1.650 1.00 96.25 116 PRO A CA 1
ATOM 942 C C . PRO A 1 116 ? -3.222 -14.939 -2.698 1.00 96.25 116 PRO A C 1
ATOM 944 O O . PRO A 1 116 ? -3.032 -13.743 -2.448 1.00 96.25 116 PRO A O 1
ATOM 947 N N . SER A 1 117 ? -3.788 -15.326 -3.846 1.00 94.44 117 SER A N 1
ATOM 948 C CA . SER A 1 117 ? -4.066 -14.392 -4.953 1.00 94.44 117 SER A CA 1
ATOM 949 C C . SER A 1 117 ? -5.011 -13.252 -4.553 1.00 94.44 117 SER A C 1
ATOM 951 O O . SER A 1 117 ? -4.846 -12.112 -4.993 1.00 94.44 117 SER A O 1
ATOM 953 N N . ALA A 1 118 ? -5.979 -13.527 -3.669 1.00 94.69 118 ALA A N 1
ATOM 954 C CA . ALA A 1 118 ? -6.886 -12.512 -3.132 1.00 94.69 118 ALA A CA 1
ATOM 955 C C . ALA A 1 118 ? -6.142 -11.433 -2.326 1.00 94.69 118 ALA A C 1
ATOM 957 O O . ALA A 1 118 ? -6.436 -10.242 -2.470 1.00 94.69 118 ALA A O 1
ATOM 958 N N . SER A 1 119 ? -5.153 -11.840 -1.523 1.00 94.75 119 SER A N 1
ATOM 959 C CA . SER A 1 119 ? -4.304 -10.929 -0.752 1.00 94.75 119 SER A CA 1
ATOM 960 C C . SER A 1 119 ? -3.456 -10.068 -1.680 1.00 94.75 119 SER A C 1
ATOM 962 O O . SER A 1 119 ? -3.443 -8.851 -1.529 1.00 94.75 119 SER A O 1
ATOM 964 N N . VAL A 1 120 ? -2.850 -10.665 -2.711 1.00 95.38 120 VAL A N 1
ATOM 965 C CA . VAL A 1 120 ? -2.048 -9.930 -3.701 1.00 95.38 120 VAL A CA 1
ATOM 966 C C . VAL A 1 120 ? -2.880 -8.881 -4.435 1.00 95.38 120 VAL A C 1
ATOM 968 O O . VAL A 1 120 ? -2.491 -7.715 -4.505 1.00 95.38 120 VAL A O 1
ATOM 971 N N . LYS A 1 121 ? -4.076 -9.247 -4.906 1.00 93.94 121 LYS A N 1
ATOM 972 C CA . LYS A 1 121 ? -5.006 -8.311 -5.556 1.00 93.94 121 LYS A CA 1
ATOM 973 C C . LYS A 1 121 ? -5.411 -7.157 -4.635 1.00 93.94 121 LYS A C 1
ATOM 975 O O . LYS A 1 121 ? -5.473 -6.007 -5.078 1.00 93.94 121 LYS A O 1
ATOM 980 N N . ARG A 1 122 ? -5.689 -7.444 -3.357 1.00 94.75 122 ARG A N 1
ATOM 981 C CA . ARG A 1 122 ? -6.011 -6.419 -2.351 1.00 94.75 122 ARG A CA 1
ATOM 982 C C . ARG A 1 122 ? -4.825 -5.482 -2.124 1.00 94.75 122 ARG A C 1
ATOM 984 O O . ARG A 1 122 ? -5.020 -4.270 -2.114 1.00 94.75 122 ARG A O 1
ATOM 991 N N . SER A 1 123 ? -3.619 -6.024 -2.024 1.00 95.88 123 SER A N 1
ATOM 992 C CA . SER A 1 123 ? -2.399 -5.251 -1.809 1.00 95.88 123 SER A CA 1
ATOM 993 C C . SER A 1 123 ? -2.032 -4.363 -2.995 1.00 95.88 123 SER A C 1
ATOM 995 O O . SER A 1 123 ? -1.786 -3.179 -2.798 1.00 95.88 123 SER A O 1
ATOM 997 N N . PHE A 1 124 ? -2.117 -4.844 -4.240 1.00 94.69 124 PHE A N 1
ATOM 998 C CA . PHE A 1 124 ? -1.929 -3.983 -5.420 1.00 94.69 124 PHE A CA 1
ATOM 999 C C . PHE A 1 124 ? -2.925 -2.818 -5.459 1.00 94.69 124 PHE A C 1
ATOM 1001 O O . PHE A 1 124 ? -2.563 -1.696 -5.813 1.00 94.69 124 PHE A O 1
ATOM 1008 N N . ARG A 1 125 ? -4.192 -3.061 -5.097 1.00 92.62 125 ARG A N 1
ATOM 1009 C CA . ARG A 1 125 ? -5.197 -1.991 -4.985 1.00 92.62 125 ARG A CA 1
ATOM 1010 C C . ARG A 1 125 ? -4.851 -1.008 -3.872 1.00 92.62 125 ARG A C 1
ATOM 1012 O O . ARG A 1 125 ? -4.962 0.193 -4.096 1.00 92.62 125 ARG A O 1
ATOM 1019 N N . LYS A 1 126 ? -4.424 -1.503 -2.706 1.00 93.38 126 LYS A N 1
ATOM 1020 C CA . LYS A 1 126 ? -4.019 -0.667 -1.571 1.00 93.38 126 LYS A CA 1
ATOM 1021 C C . LYS A 1 126 ? -2.833 0.219 -1.944 1.00 93.38 126 LYS A C 1
ATOM 1023 O O . LYS A 1 126 ? -2.964 1.431 -1.858 1.00 93.38 126 LYS A O 1
ATOM 1028 N N . LEU A 1 127 ? -1.738 -0.366 -2.434 1.00 93.44 127 LEU A N 1
ATOM 1029 C CA . LEU A 1 127 ? -0.527 0.354 -2.842 1.00 93.44 127 LEU A CA 1
ATOM 1030 C C . LEU A 1 127 ? -0.815 1.407 -3.921 1.00 93.44 127 LEU A C 1
ATOM 1032 O O . LEU A 1 127 ? -0.271 2.506 -3.858 1.00 93.44 127 LEU A O 1
ATOM 1036 N N . LYS A 1 128 ? -1.710 1.107 -4.873 1.00 91.44 128 LYS A N 1
ATOM 1037 C CA . LYS A 1 128 ? -2.168 2.095 -5.860 1.00 91.44 128 LYS A CA 1
ATOM 1038 C C . LYS A 1 128 ? -2.976 3.224 -5.223 1.00 91.44 128 LYS A C 1
ATOM 1040 O O . LYS A 1 128 ? -2.755 4.386 -5.535 1.00 91.44 128 LYS A O 1
ATOM 1045 N N . LYS A 1 129 ? -3.895 2.895 -4.310 1.00 88.94 129 LYS A N 1
ATOM 1046 C CA . LYS A 1 129 ? -4.737 3.874 -3.606 1.00 88.94 129 LYS A CA 1
ATOM 1047 C C . LYS A 1 129 ? -3.916 4.854 -2.768 1.00 88.94 129 LYS A C 1
ATOM 1049 O O . LYS A 1 129 ? -4.245 6.031 -2.746 1.00 88.94 129 LYS A O 1
ATOM 1054 N N . ILE A 1 130 ? -2.868 4.379 -2.096 1.00 89.06 130 ILE A N 1
ATOM 1055 C CA . ILE A 1 130 ? -1.987 5.230 -1.284 1.00 89.06 130 ILE A CA 1
ATOM 1056 C C . ILE A 1 130 ? -0.861 5.881 -2.099 1.00 89.06 130 ILE A C 1
ATOM 1058 O O . ILE A 1 130 ? 0.069 6.407 -1.505 1.00 89.06 130 ILE A O 1
ATOM 1062 N N . GLY A 1 131 ? -0.901 5.811 -3.434 1.00 88.19 131 GLY A N 1
ATOM 1063 C CA . GLY A 1 131 ? 0.056 6.494 -4.308 1.00 88.19 131 GLY A CA 1
ATOM 1064 C C . GLY A 1 131 ? 1.466 5.896 -4.334 1.00 88.19 131 GLY A C 1
ATOM 1065 O O . GLY A 1 131 ? 2.377 6.542 -4.832 1.00 88.19 131 GLY A O 1
ATOM 1066 N N . VAL A 1 132 ? 1.678 4.675 -3.828 1.00 91.12 132 VAL A N 1
ATOM 1067 C CA . VAL A 1 132 ? 2.999 4.013 -3.856 1.00 91.12 132 VAL A CA 1
ATOM 1068 C C . VAL A 1 132 ? 3.323 3.476 -5.252 1.00 91.12 132 VAL A C 1
ATOM 1070 O O . VAL A 1 132 ? 4.472 3.542 -5.689 1.00 91.12 132 VAL A O 1
ATOM 1073 N N . ILE A 1 133 ? 2.318 2.969 -5.973 1.00 92.50 133 ILE A N 1
ATOM 1074 C CA . ILE A 1 133 ? 2.469 2.468 -7.347 1.00 92.50 133 ILE A CA 1
ATOM 1075 C C . ILE A 1 133 ? 1.365 2.987 -8.268 1.00 92.50 133 ILE A C 1
ATOM 1077 O O . ILE A 1 133 ? 0.249 3.248 -7.829 1.00 92.50 133 ILE A O 1
ATOM 1081 N N . SER A 1 134 ? 1.641 3.018 -9.566 1.00 91.00 134 SER A N 1
ATOM 1082 C CA . SER A 1 134 ? 0.632 3.134 -10.618 1.00 91.00 134 SER A CA 1
ATOM 1083 C C . SER A 1 134 ? 0.766 1.961 -11.584 1.00 91.00 134 SER A C 1
ATOM 1085 O O . SER A 1 134 ? 1.848 1.407 -11.752 1.00 91.00 134 SER A O 1
ATOM 1087 N N . TYR A 1 135 ? -0.345 1.539 -12.179 1.00 89.81 135 TYR A N 1
ATOM 1088 C CA . TYR A 1 135 ? -0.3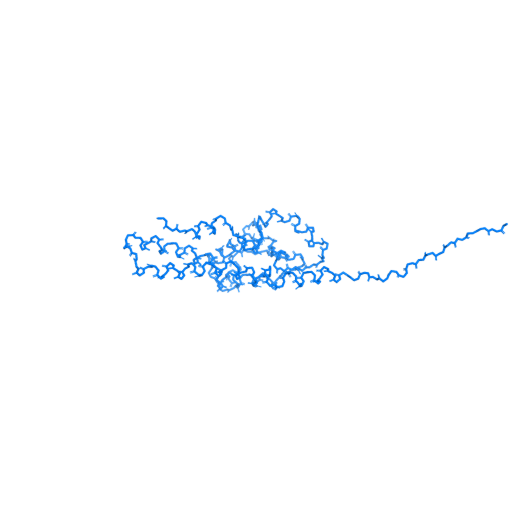59 0.491 -13.197 1.00 89.81 135 TYR A CA 1
ATOM 1089 C C . TYR A 1 135 ? -1.641 0.534 -14.021 1.00 89.81 135 TYR A C 1
ATOM 1091 O O . TYR A 1 135 ? -2.701 0.955 -13.528 1.00 89.81 135 TYR A O 1
ATOM 1099 N N . HIS A 1 136 ? -1.543 -0.010 -15.232 1.00 84.25 136 HIS A N 1
ATOM 1100 C CA . HIS A 1 136 ? -2.665 -0.303 -16.112 1.00 84.25 136 HIS A CA 1
ATOM 1101 C C . HIS A 1 136 ? -2.860 -1.816 -16.224 1.00 84.25 136 HIS A C 1
ATOM 1103 O O . HIS A 1 136 ? -1.937 -2.603 -15.997 1.00 84.25 136 HIS A O 1
ATOM 1109 N N . ILE A 1 137 ? -4.098 -2.225 -16.500 1.00 84.62 137 ILE A N 1
ATOM 1110 C CA . ILE A 1 137 ? -4.424 -3.621 -16.780 1.00 84.62 137 ILE A CA 1
ATOM 1111 C C . ILE A 1 137 ? -4.790 -3.711 -18.252 1.00 84.62 137 ILE A C 1
ATOM 1113 O O . ILE A 1 137 ? -5.763 -3.096 -18.678 1.00 84.62 137 ILE A O 1
ATOM 1117 N N . GLU A 1 138 ? -4.054 -4.530 -18.989 1.00 85.94 138 GLU A N 1
ATOM 1118 C CA . GLU A 1 138 ? -4.327 -4.860 -20.385 1.00 85.94 138 GLU A CA 1
ATOM 1119 C C . GLU A 1 138 ? -4.442 -6.378 -20.496 1.00 85.94 138 GLU A C 1
ATOM 1121 O O . GLU A 1 138 ? -3.611 -7.108 -19.957 1.00 85.94 138 GLU A O 1
ATOM 1126 N N . ASN A 1 139 ? -5.496 -6.886 -21.141 1.00 85.31 139 ASN A N 1
ATOM 1127 C CA . ASN A 1 139 ? -5.709 -8.329 -21.327 1.00 85.31 139 ASN A CA 1
ATOM 1128 C C . ASN A 1 139 ? -5.544 -9.161 -20.034 1.00 85.31 139 ASN A C 1
ATOM 1130 O O . ASN A 1 139 ? -4.945 -10.236 -20.034 1.00 85.31 139 ASN A O 1
ATOM 1134 N N . LYS A 1 140 ? -6.070 -8.653 -18.907 1.00 82.12 140 LYS A N 1
ATOM 1135 C CA . LYS A 1 140 ? -5.963 -9.248 -17.552 1.00 82.12 140 LYS A CA 1
ATOM 1136 C C . LYS A 1 140 ? -4.530 -9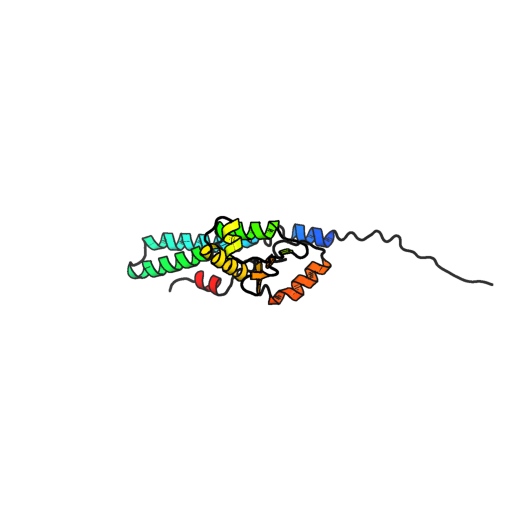.342 -16.987 1.00 82.12 140 LYS A C 1
ATOM 1138 O O . LYS A 1 140 ? -4.326 -9.981 -15.953 1.00 82.12 140 LYS A O 1
ATOM 1143 N N . ARG A 1 141 ? -3.546 -8.700 -17.615 1.00 85.62 141 ARG A N 1
ATOM 1144 C CA . ARG A 1 141 ? -2.155 -8.603 -17.152 1.00 85.62 141 ARG A CA 1
ATOM 1145 C C . ARG A 1 141 ? -1.873 -7.188 -16.674 1.00 85.62 141 ARG A C 1
ATOM 1147 O O . ARG A 1 141 ? -2.451 -6.234 -17.187 1.00 85.62 141 ARG A O 1
ATOM 1154 N N . MET A 1 142 ? -1.020 -7.052 -15.666 1.00 85.19 142 MET A N 1
ATOM 1155 C CA . MET A 1 142 ? -0.525 -5.731 -15.287 1.00 85.19 142 MET A CA 1
ATOM 1156 C C . MET A 1 142 ? 0.598 -5.365 -16.229 1.00 85.19 142 MET A C 1
ATOM 1158 O O . MET A 1 142 ? 1.552 -6.130 -16.337 1.00 85.19 142 MET A O 1
ATOM 1162 N N . VAL A 1 143 ? 0.469 -4.208 -16.864 1.00 81.69 143 VAL A N 1
ATOM 1163 C CA . VAL A 1 143 ? 1.451 -3.674 -17.803 1.00 81.69 143 VAL A CA 1
ATOM 1164 C C . VAL A 1 143 ? 1.966 -2.352 -17.250 1.00 81.69 143 VAL A C 1
ATOM 1166 O O . VAL A 1 143 ? 1.205 -1.576 -16.663 1.00 81.69 143 VAL A O 1
ATOM 1169 N N . ASN A 1 144 ? 3.271 -2.119 -17.414 1.00 84.44 144 ASN A N 1
ATOM 1170 C CA . ASN A 1 144 ? 3.933 -0.857 -17.077 1.00 84.44 144 ASN A CA 1
ATOM 1171 C C . ASN A 1 144 ? 3.639 -0.377 -15.645 1.00 84.44 144 ASN A C 1
ATOM 1173 O O . ASN A 1 144 ? 3.152 0.732 -15.427 1.00 84.44 144 ASN A O 1
ATOM 1177 N N . VAL A 1 145 ? 3.932 -1.224 -14.653 1.00 91.88 145 VAL A N 1
ATOM 1178 C CA . VAL A 1 145 ? 3.813 -0.818 -13.249 1.00 91.88 145 VAL A CA 1
ATOM 1179 C C . VAL A 1 145 ? 4.914 0.187 -12.953 1.00 91.88 145 VAL A C 1
ATOM 1181 O O . VAL A 1 145 ? 6.082 -0.101 -13.180 1.00 91.88 145 VAL A O 1
ATOM 1184 N N . ARG A 1 146 ? 4.569 1.354 -12.426 1.00 91.50 146 ARG A N 1
ATOM 1185 C CA . ARG A 1 146 ? 5.540 2.365 -12.016 1.00 91.50 146 ARG A CA 1
ATOM 1186 C C . ARG A 1 146 ? 5.521 2.510 -10.506 1.00 91.50 146 ARG A C 1
ATOM 1188 O O . ARG A 1 146 ? 4.446 2.623 -9.920 1.00 91.50 146 ARG A O 1
ATOM 1195 N N . ILE A 1 147 ? 6.693 2.511 -9.881 1.00 91.38 147 ILE A N 1
ATOM 1196 C CA . ILE A 1 147 ? 6.832 2.924 -8.480 1.00 91.38 147 ILE A CA 1
ATOM 1197 C C . ILE A 1 147 ? 6.914 4.446 -8.447 1.00 91.38 147 ILE A C 1
ATOM 1199 O O . ILE A 1 147 ? 7.559 5.054 -9.300 1.00 91.38 147 ILE A O 1
ATOM 1203 N N . SER A 1 148 ? 6.231 5.055 -7.484 1.00 88.25 148 SER A N 1
ATOM 1204 C CA . SER A 1 148 ? 6.133 6.505 -7.390 1.00 88.25 148 SER A CA 1
ATOM 1205 C C . SER A 1 148 ? 7.510 7.185 -7.404 1.00 88.25 148 SER A C 1
ATOM 1207 O O . SER A 1 148 ? 8.361 6.814 -6.591 1.00 88.25 148 SER A O 1
ATOM 1209 N N . PRO A 1 149 ? 7.738 8.176 -8.291 1.00 84.31 149 PRO A N 1
ATOM 1210 C CA . PRO A 1 149 ? 8.994 8.929 -8.338 1.00 84.31 149 PRO A CA 1
ATOM 1211 C C . PRO A 1 149 ? 9.242 9.737 -7.056 1.00 84.31 149 PRO A C 1
ATOM 1213 O O . PRO A 1 149 ? 10.378 10.065 -6.747 1.00 84.31 149 PRO A O 1
ATOM 1216 N N . PHE A 1 150 ? 8.193 9.991 -6.267 1.00 81.31 150 PHE A N 1
ATOM 1217 C CA . PHE A 1 150 ? 8.303 10.662 -4.974 1.00 81.31 150 PHE A CA 1
ATOM 1218 C C . PHE A 1 150 ? 8.957 9.790 -3.885 1.00 81.31 150 PHE A C 1
ATOM 1220 O O . PHE A 1 150 ? 9.322 10.320 -2.848 1.00 81.31 150 PHE A O 1
ATOM 1227 N N . LEU A 1 151 ? 9.077 8.468 -4.081 1.00 82.38 151 LEU A N 1
ATOM 1228 C CA . LEU A 1 151 ? 9.641 7.544 -3.080 1.00 82.38 151 LEU A CA 1
ATOM 1229 C C . LEU A 1 151 ? 11.111 7.201 -3.320 1.00 82.38 151 LEU A C 1
ATOM 1231 O O . LEU A 1 151 ? 11.876 6.985 -2.384 1.00 82.38 151 LEU A O 1
ATOM 1235 N N . GLU A 1 152 ? 11.465 7.041 -4.586 1.00 82.81 152 GLU A N 1
ATOM 1236 C CA . GLU A 1 152 ? 12.788 6.689 -5.094 1.00 82.81 152 GLU A CA 1
ATOM 1237 C C . GLU A 1 152 ? 12.830 7.197 -6.535 1.00 82.81 152 GLU A C 1
ATOM 1239 O O . GLU A 1 152 ? 11.780 7.323 -7.158 1.00 82.81 152 GLU A O 1
ATOM 1244 N N . TRP A 1 153 ? 14.006 7.450 -7.101 1.00 85.31 153 TRP A N 1
ATOM 1245 C CA . TRP A 1 153 ? 14.127 7.733 -8.527 1.00 85.31 153 TRP A CA 1
ATOM 1246 C C . TRP A 1 153 ? 15.315 7.000 -9.139 1.00 85.31 153 TRP A C 1
ATOM 1248 O O . TRP A 1 153 ? 16.430 7.056 -8.623 1.00 85.31 153 TRP A O 1
ATOM 1258 N N . ARG A 1 154 ? 15.070 6.317 -10.261 1.00 87.31 154 ARG A N 1
ATOM 1259 C CA . ARG A 1 154 ? 16.101 5.701 -11.103 1.00 87.31 154 ARG A CA 1
ATOM 1260 C C . ARG A 1 154 ? 16.133 6.363 -12.469 1.00 87.31 154 ARG A C 1
ATOM 1262 O O . ARG A 1 154 ? 15.542 5.853 -13.412 1.00 87.31 154 ARG A O 1
ATOM 1269 N N . GLY A 1 155 ? 16.827 7.480 -12.588 1.00 85.88 155 GLY A N 1
ATOM 1270 C CA . GLY A 1 155 ? 17.025 8.178 -13.853 1.00 85.88 155 GLY A CA 1
ATOM 1271 C C . GLY A 1 155 ? 17.782 9.482 -13.647 1.00 85.88 155 GLY A C 1
ATOM 1272 O O . GLY A 1 155 ? 18.280 9.742 -12.553 1.00 85.88 155 GLY A O 1
ATOM 1273 N N . ASP A 1 156 ? 17.851 10.309 -14.684 1.00 86.06 156 ASP A N 1
ATOM 1274 C CA . ASP A 1 156 ? 18.377 11.673 -14.571 1.00 86.06 156 ASP A CA 1
ATOM 1275 C C . ASP A 1 156 ? 17.316 12.657 -14.051 1.00 86.06 156 ASP A C 1
ATOM 1277 O O . ASP A 1 156 ? 16.123 12.343 -13.966 1.00 86.06 156 ASP A O 1
ATOM 1281 N N . GLY A 1 157 ? 17.775 13.841 -13.636 1.00 78.31 157 GLY A N 1
ATOM 1282 C CA . GLY A 1 157 ? 16.919 14.876 -13.054 1.00 78.31 157 GLY A CA 1
ATOM 1283 C C . GLY A 1 157 ? 15.968 15.525 -14.061 1.00 78.31 157 GLY A C 1
ATOM 1284 O O . GLY A 1 157 ? 14.854 15.895 -13.699 1.00 78.31 157 GLY A O 1
ATOM 1285 N N . GLU A 1 158 ? 16.361 15.615 -15.332 1.00 81.81 158 GLU A N 1
ATOM 1286 C CA . GLU A 1 158 ? 15.500 16.150 -16.390 1.00 81.81 158 GLU A CA 1
ATOM 1287 C C . GLU A 1 158 ? 14.278 15.250 -16.594 1.00 81.81 158 GLU A C 1
ATOM 1289 O O . GLU A 1 158 ? 13.133 15.702 -16.513 1.00 81.81 158 GLU A O 1
ATOM 1294 N N . THR A 1 159 ? 14.510 13.944 -16.732 1.00 82.06 159 THR A N 1
ATOM 1295 C CA . THR A 1 159 ? 13.436 12.964 -16.876 1.00 82.06 159 THR A CA 1
ATOM 1296 C C . THR A 1 159 ? 12.593 12.868 -15.611 1.00 82.06 159 THR A C 1
ATOM 1298 O O . THR A 1 159 ? 11.385 12.678 -15.712 1.00 82.06 159 THR A O 1
ATOM 1301 N N . HIS A 1 160 ? 13.180 13.042 -14.423 1.00 82.88 160 HIS A N 1
ATOM 1302 C CA . HIS A 1 160 ? 12.415 13.099 -13.175 1.00 82.88 160 HIS A CA 1
ATOM 1303 C C . HIS A 1 160 ? 11.366 14.209 -13.207 1.00 82.88 160 HIS A C 1
ATOM 1305 O O . HIS A 1 160 ? 10.196 13.962 -12.915 1.00 82.88 160 HIS A O 1
ATOM 1311 N N . ASN A 1 161 ? 11.775 15.419 -13.592 1.00 76.62 161 ASN A N 1
ATOM 1312 C CA . ASN A 1 161 ? 10.887 16.575 -13.632 1.00 76.62 161 ASN A CA 1
ATOM 1313 C C . ASN A 1 161 ? 9.777 16.377 -14.667 1.00 76.62 161 ASN A C 1
ATOM 1315 O O . ASN A 1 161 ? 8.605 16.555 -14.340 1.00 76.62 161 ASN A O 1
ATOM 1319 N N . ASN A 1 162 ? 10.126 15.913 -15.871 1.00 78.25 162 ASN A N 1
ATOM 1320 C CA . ASN A 1 162 ? 9.148 15.608 -16.919 1.00 78.25 162 ASN A CA 1
ATOM 1321 C C . ASN A 1 162 ? 8.132 14.563 -16.443 1.00 78.25 162 ASN A C 1
ATOM 1323 O O . ASN A 1 162 ? 6.924 14.760 -16.544 1.00 78.25 162 ASN A O 1
ATOM 1327 N N . VAL A 1 163 ? 8.621 13.484 -15.832 1.00 76.44 163 VAL A N 1
ATOM 1328 C CA . VAL A 1 163 ? 7.787 12.391 -15.337 1.00 76.44 163 VAL A CA 1
ATOM 1329 C C . VAL A 1 163 ? 6.900 12.834 -14.174 1.00 76.44 163 VAL A C 1
ATOM 1331 O O . VAL A 1 163 ? 5.742 12.435 -14.131 1.00 76.44 163 VAL A O 1
ATOM 1334 N N . ILE A 1 164 ? 7.370 13.677 -13.253 1.00 76.94 164 ILE A N 1
ATOM 1335 C CA . ILE A 1 164 ? 6.509 14.242 -12.203 1.00 76.94 164 ILE A CA 1
ATOM 1336 C C . ILE A 1 164 ? 5.386 15.086 -12.809 1.00 76.94 164 ILE A C 1
ATOM 1338 O O . ILE A 1 164 ? 4.242 14.943 -12.378 1.00 76.94 164 ILE A O 1
ATOM 1342 N N . HIS A 1 165 ? 5.688 15.923 -13.805 1.00 71.81 165 HIS A N 1
ATOM 1343 C CA . HIS A 1 165 ? 4.693 16.766 -14.468 1.00 71.81 165 HIS A CA 1
ATOM 1344 C C . HIS A 1 165 ? 3.654 15.948 -15.249 1.00 71.81 165 HIS A C 1
ATOM 1346 O O . HIS A 1 165 ? 2.461 16.229 -15.147 1.00 71.81 165 HIS A O 1
ATOM 1352 N N . GLU A 1 166 ? 4.076 14.905 -15.964 1.00 70.69 166 GLU A N 1
ATOM 1353 C CA . GLU A 1 166 ? 3.179 14.004 -16.701 1.00 70.69 166 GLU A CA 1
ATOM 1354 C C . GLU A 1 166 ? 2.338 13.117 -15.770 1.00 70.69 166 GLU A C 1
ATOM 1356 O O . GLU A 1 166 ? 1.176 12.812 -16.041 1.00 70.69 166 GLU A O 1
ATOM 1361 N N . LEU A 1 167 ? 2.913 12.674 -14.650 1.00 65.62 167 LEU A N 1
ATOM 1362 C CA . LEU A 1 167 ? 2.291 11.684 -13.775 1.00 65.62 167 LEU A CA 1
ATOM 1363 C C . LEU A 1 167 ? 1.382 12.264 -12.691 1.00 65.62 167 LEU A C 1
ATOM 1365 O O . LEU A 1 167 ? 0.820 11.470 -11.927 1.00 65.62 167 LEU A O 1
ATOM 1369 N N . VAL A 1 168 ? 1.173 13.585 -12.644 1.00 59.97 168 VAL A N 1
ATOM 1370 C CA . VAL A 1 168 ? 0.174 14.216 -11.758 1.00 59.97 168 VAL A CA 1
ATOM 1371 C C . VAL A 1 168 ? -1.189 13.515 -11.886 1.00 59.97 168 VAL A C 1
ATOM 1373 O O . VAL A 1 168 ? -1.875 13.294 -10.888 1.00 59.97 168 VAL A O 1
ATOM 1376 N N . GLU A 1 169 ? -1.554 13.058 -13.088 1.00 59.66 169 GLU A N 1
ATOM 1377 C CA . GLU A 1 169 ? -2.811 12.334 -13.316 1.00 59.66 169 GLU A CA 1
ATOM 1378 C C . GLU A 1 169 ? -2.783 10.870 -12.842 1.00 59.66 169 GLU A C 1
ATOM 1380 O O . GLU A 1 169 ? -3.780 10.342 -12.335 1.00 59.66 169 GLU A O 1
ATOM 1385 N N . SER A 1 170 ? -1.638 10.197 -12.988 1.00 64.12 170 SER A N 1
ATOM 1386 C CA . SER A 1 170 ? -1.467 8.771 -12.669 1.00 64.12 170 SER A CA 1
ATOM 1387 C C . SER A 1 170 ? -1.301 8.509 -11.173 1.00 64.12 170 SER A C 1
ATOM 1389 O O . SER A 1 170 ? -1.785 7.498 -10.659 1.00 64.12 170 SER A O 1
ATOM 1391 N N . PHE A 1 171 ? -0.642 9.429 -10.471 1.00 67.62 171 PHE A N 1
ATOM 1392 C CA . PHE A 1 171 ? -0.431 9.413 -9.028 1.00 67.62 171 PHE A CA 1
ATOM 1393 C C . PHE A 1 171 ? -1.202 10.566 -8.390 1.00 67.62 171 PHE A C 1
ATOM 1395 O O . PHE A 1 171 ? -0.602 11.374 -7.699 1.00 67.62 171 PHE A O 1
ATOM 1402 N N . LYS A 1 172 ? -2.527 10.623 -8.624 1.00 61.56 172 LYS A N 1
ATOM 1403 C CA . LYS A 1 172 ? -3.510 11.648 -8.182 1.00 61.56 172 LYS A CA 1
ATOM 1404 C C . LYS A 1 172 ? -3.248 12.349 -6.835 1.00 61.56 172 LYS A C 1
ATOM 1406 O O . LYS A 1 172 ? -3.784 13.426 -6.593 1.00 61.56 172 LYS A O 1
ATOM 1411 N N . SER A 1 173 ? -2.497 11.720 -5.940 1.00 66.88 173 SER A N 1
ATOM 1412 C CA . SER A 1 173 ? -1.884 12.323 -4.765 1.00 66.88 173 SER A CA 1
ATOM 1413 C C . SER A 1 173 ? -0.477 11.749 -4.533 1.00 66.88 173 SER A C 1
ATOM 1415 O O . SER A 1 173 ? -0.245 10.581 -4.874 1.00 66.88 173 SER A O 1
ATOM 1417 N N . PRO A 1 174 ? 0.422 12.495 -3.861 1.00 76.19 174 PRO A N 1
ATOM 1418 C CA . PRO A 1 174 ? 1.682 11.950 -3.367 1.00 76.19 174 PRO A CA 1
ATOM 1419 C C . PRO A 1 174 ? 1.477 10.656 -2.557 1.00 76.19 174 PRO A C 1
ATOM 1421 O O . PRO A 1 174 ? 0.404 10.466 -1.962 1.00 76.19 174 PRO A O 1
ATOM 1424 N N . PRO A 1 175 ? 2.485 9.764 -2.509 1.00 84.00 175 PRO A N 1
ATOM 1425 C CA . PRO A 1 175 ? 2.459 8.596 -1.643 1.00 84.00 175 PRO A CA 1
ATOM 1426 C C . PRO A 1 175 ? 2.073 8.970 -0.215 1.00 84.00 175 PRO A C 1
ATOM 1428 O O . PRO A 1 175 ? 2.509 9.998 0.296 1.00 84.00 175 PRO A O 1
ATOM 1431 N N . PHE A 1 176 ? 1.266 8.133 0.433 1.00 85.44 176 PHE A N 1
ATOM 1432 C CA . PHE A 1 176 ? 0.857 8.310 1.831 1.00 85.44 176 PHE A CA 1
ATOM 1433 C C . PHE A 1 176 ? 0.037 9.579 2.126 1.00 85.44 176 PHE A C 1
ATOM 1435 O O . PHE A 1 176 ? -0.238 9.883 3.289 1.00 85.44 176 PHE A O 1
ATOM 1442 N N . ALA A 1 177 ? -0.430 10.295 1.098 1.00 83.75 177 ALA A N 1
ATOM 1443 C CA . ALA A 1 177 ? -1.319 11.431 1.287 1.00 83.75 177 ALA A CA 1
ATOM 1444 C C . ALA A 1 177 ? -2.599 11.032 2.049 1.00 83.75 177 ALA A C 1
ATOM 1446 O O . ALA A 1 177 ? -3.219 9.989 1.808 1.00 83.75 177 ALA A O 1
ATOM 1447 N N . LYS A 1 178 ? -3.026 11.905 2.969 1.00 84.62 178 LYS A N 1
ATOM 1448 C CA . LYS A 1 178 ? -4.214 11.716 3.814 1.00 84.62 178 LYS A CA 1
ATOM 1449 C C . LYS A 1 178 ? -5.496 11.878 2.989 1.00 84.62 178 LYS A C 1
ATOM 1451 O O . LYS A 1 178 ? -6.089 12.954 2.948 1.00 84.62 178 LYS A O 1
ATOM 1456 N N . SER A 1 179 ? -5.898 10.798 2.320 1.00 84.12 179 SER A N 1
ATOM 1457 C CA . SER A 1 179 ? -7.126 10.712 1.513 1.00 84.12 179 SER A CA 1
ATOM 1458 C C . SER A 1 179 ? -8.402 11.036 2.309 1.00 84.12 179 SER A C 1
ATOM 1460 O O . SER A 1 179 ? -8.398 11.030 3.539 1.00 84.12 179 SER A O 1
ATOM 1462 N N . LYS A 1 180 ? -9.528 11.262 1.615 1.00 86.62 180 LYS A N 1
ATOM 1463 C CA . LYS A 1 180 ? -10.840 11.451 2.266 1.00 86.62 180 LYS A CA 1
ATOM 1464 C C . LYS A 1 180 ? -11.185 10.285 3.196 1.00 86.62 180 LYS A C 1
ATOM 1466 O O . LYS A 1 180 ? -11.531 10.524 4.345 1.00 86.62 180 LYS A O 1
ATOM 1471 N N . ASP A 1 181 ? -10.975 9.052 2.741 1.00 84.12 181 ASP A N 1
ATOM 1472 C CA . ASP A 1 181 ? -11.194 7.843 3.542 1.00 84.12 181 ASP A CA 1
ATOM 1473 C C . ASP A 1 181 ? -10.313 7.816 4.797 1.00 84.12 181 ASP A C 1
ATOM 1475 O O . ASP A 1 181 ? -10.756 7.370 5.851 1.00 84.12 181 ASP A O 1
ATOM 1479 N N . TYR A 1 182 ? -9.073 8.315 4.706 1.00 88.56 182 TYR A N 1
ATOM 1480 C CA . TYR A 1 182 ? -8.208 8.468 5.877 1.00 88.56 182 TYR A CA 1
ATOM 1481 C C . TYR A 1 182 ? -8.799 9.470 6.859 1.00 88.56 182 TYR A C 1
ATOM 1483 O O . TYR A 1 182 ? -8.920 9.176 8.044 1.00 88.56 182 TYR A O 1
ATOM 1491 N N . GLN A 1 183 ? -9.188 10.647 6.373 1.00 90.38 183 GLN A N 1
ATOM 1492 C CA . GLN A 1 183 ? -9.768 11.679 7.226 1.00 90.38 183 GLN A CA 1
ATOM 1493 C C . GLN A 1 183 ? -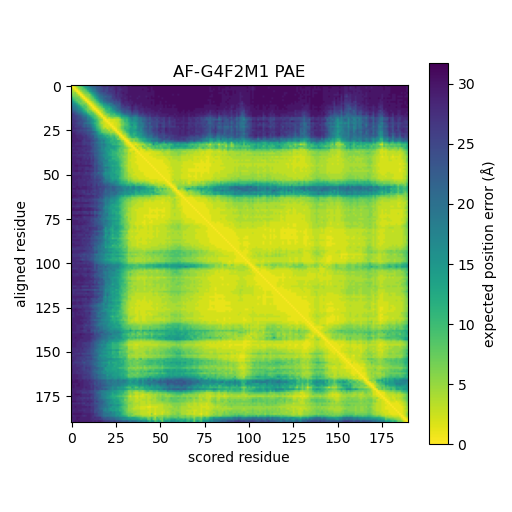11.052 11.183 7.891 1.00 90.38 183 GLN A C 1
ATOM 1495 O O . GLN A 1 183 ? -11.245 11.418 9.075 1.00 90.38 183 GLN A O 1
ATOM 1500 N N . GLU A 1 184 ? -11.901 10.465 7.158 1.00 88.75 184 GLU A N 1
ATOM 1501 C CA . GLU A 1 184 ? -13.132 9.877 7.676 1.00 88.75 184 GLU A CA 1
ATOM 1502 C C . GLU A 1 184 ? -12.863 8.792 8.724 1.00 88.75 184 GLU A C 1
ATOM 1504 O O . GLU A 1 184 ? -13.452 8.833 9.800 1.00 88.75 184 GLU A O 1
ATOM 1509 N N . ALA A 1 185 ? -11.934 7.868 8.463 1.00 84.81 185 ALA A N 1
ATOM 1510 C CA . ALA A 1 185 ? -11.581 6.814 9.412 1.00 84.81 185 ALA A CA 1
ATOM 1511 C C . ALA A 1 185 ? -10.983 7.364 10.720 1.00 84.81 185 ALA A C 1
ATOM 1513 O O . ALA A 1 185 ? -11.135 6.743 11.775 1.00 84.81 185 ALA A O 1
ATOM 1514 N N . MET A 1 186 ? -10.329 8.527 10.651 1.00 88.81 186 MET A N 1
ATOM 1515 C CA . MET A 1 186 ? -9.722 9.213 11.792 1.00 88.81 186 MET A CA 1
ATOM 1516 C C . MET A 1 186 ? -10.702 10.088 12.590 1.00 88.81 186 MET A C 1
ATOM 1518 O O . MET A 1 186 ? -10.323 10.568 13.656 1.00 88.81 186 MET A O 1
ATOM 1522 N N . LYS A 1 187 ? -11.942 10.298 12.121 1.00 87.88 187 LYS A N 1
ATOM 1523 C CA . LYS A 1 187 ? -12.959 11.049 12.875 1.00 87.88 187 LYS A CA 1
ATOM 1524 C C . LYS A 1 187 ? -13.431 10.280 14.112 1.00 87.88 187 LYS A C 1
ATOM 1526 O O . LYS A 1 187 ? -13.411 9.045 14.168 1.00 87.88 187 LYS A O 1
ATOM 1531 N N . ASP A 1 188 ? -13.885 11.031 15.109 1.00 74.69 188 ASP A N 1
ATOM 1532 C CA . ASP A 1 188 ? -14.546 10.468 16.281 1.00 74.69 188 ASP A CA 1
ATOM 1533 C C . ASP A 1 188 ? -15.913 9.871 15.927 1.00 74.69 188 ASP A C 1
ATOM 1535 O O . ASP A 1 188 ? -16.628 10.381 15.062 1.00 74.69 188 ASP A O 1
ATOM 1539 N N . ILE A 1 189 ? -16.269 8.771 16.598 1.00 67.81 189 ILE A N 1
ATOM 1540 C CA . ILE A 1 189 ? -17.636 8.245 16.564 1.00 67.81 189 ILE A CA 1
ATOM 1541 C C . ILE A 1 189 ? -18.466 9.161 17.464 1.00 67.81 189 ILE A C 1
ATOM 1543 O O . ILE A 1 189 ? -18.310 9.111 18.684 1.00 67.81 189 ILE A O 1
ATOM 1547 N N . ALA A 1 190 ? -19.314 9.988 16.851 1.00 54.16 190 ALA A N 1
ATOM 1548 C CA . ALA A 1 190 ? -20.374 10.713 17.551 1.00 54.16 190 ALA A CA 1
ATOM 1549 C C . ALA A 1 190 ? -21.383 9.733 18.189 1.00 54.16 190 ALA A C 1
ATOM 1551 O O . ALA A 1 190 ? -21.743 8.724 17.531 1.00 54.16 190 ALA A O 1
#